Protein AF-A0A0A2F3G3-F1 (afdb_monomer)

Sequence (198 aa):
MHSKDIRINAWIKEQRDYTIIENELRNKLVSKTYQLDYNNHSHRKISPKRIGCGQIAGHVANIRKNIFPWDSTLKTDLKVYPVLVVADNRLLSLGLPRLLQSWYAECLQNEGLDKSLEYPLILMSPLTLIKYASLFHKYGFEKYFNEYYKSLESQPVDMISTLNNQISFDQYMSQYPFKLETFGEEIITELMADRDNQ

Structure (mmCIF, N/CA/C/O backbone):
data_AF-A0A0A2F3G3-F1
#
_entry.id   AF-A0A0A2F3G3-F1
#
loop_
_atom_site.group_PDB
_atom_site.id
_atom_site.type_symbol
_atom_site.label_atom_id
_atom_site.label_alt_id
_atom_site.label_comp_id
_atom_site.label_asym_id
_atom_site.label_entity_id
_atom_site.label_seq_id
_atom_site.pdbx_PDB_ins_code
_atom_site.Cartn_x
_atom_site.Cartn_y
_atom_site.Cartn_z
_atom_site.occupancy
_atom_site.B_iso_or_equiv
_atom_site.auth_seq_id
_atom_site.auth_comp_id
_atom_site.auth_asym_id
_atom_site.auth_atom_id
_atom_site.pdbx_PDB_model_num
ATOM 1 N N . MET A 1 1 ? -8.461 -8.033 -0.722 1.00 37.72 1 MET A N 1
ATOM 2 C CA . MET A 1 1 ? -7.143 -7.938 -0.056 1.00 37.72 1 MET A CA 1
ATOM 3 C C . MET A 1 1 ? -6.128 -8.723 -0.885 1.00 37.72 1 MET A C 1
ATOM 5 O O . MET A 1 1 ? -6.391 -9.886 -1.159 1.00 37.72 1 MET A O 1
ATOM 9 N N . HIS A 1 2 ? -5.044 -8.107 -1.374 1.00 38.75 2 HIS A N 1
ATOM 10 C CA . HIS A 1 2 ? -3.985 -8.798 -2.132 1.00 38.75 2 HIS A CA 1
ATOM 11 C C . HIS A 1 2 ? -2.773 -8.971 -1.208 1.00 38.75 2 HIS A C 1
ATOM 13 O O . HIS A 1 2 ? -2.182 -7.971 -0.819 1.00 38.75 2 HIS A O 1
ATOM 19 N N . SER A 1 3 ? -2.445 -10.209 -0.826 1.00 39.97 3 SER A N 1
ATOM 20 C CA . SER A 1 3 ? -1.264 -10.531 -0.010 1.00 39.97 3 SER A CA 1
ATOM 21 C C . SER A 1 3 ? -0.171 -11.098 -0.915 1.00 39.97 3 SER A C 1
ATOM 23 O O . SER A 1 3 ? -0.441 -12.002 -1.710 1.00 39.97 3 SER A O 1
ATOM 25 N N . LYS A 1 4 ? 1.044 -10.549 -0.839 1.00 52.59 4 LYS A N 1
ATOM 26 C CA . LYS A 1 4 ? 2.222 -11.061 -1.550 1.00 52.59 4 LYS A CA 1
ATOM 27 C C . LYS A 1 4 ? 3.424 -11.091 -0.624 1.00 52.59 4 LYS A C 1
ATOM 29 O O . LYS A 1 4 ? 3.787 -10.067 -0.048 1.00 52.59 4 LYS A O 1
ATOM 34 N N . ASP A 1 5 ? 4.090 -12.238 -0.589 1.00 54.38 5 ASP A N 1
ATOM 35 C CA . ASP A 1 5 ? 5.411 -12.361 0.012 1.00 54.38 5 ASP A CA 1
ATOM 36 C C . ASP A 1 5 ? 6.451 -11.671 -0.870 1.00 54.38 5 ASP A C 1
ATOM 38 O O . ASP A 1 5 ? 6.618 -11.986 -2.054 1.00 54.38 5 ASP A O 1
ATOM 42 N N . ILE A 1 6 ? 7.179 -10.724 -0.287 1.00 62.47 6 ILE A N 1
ATOM 43 C CA . ILE A 1 6 ? 8.241 -9.989 -0.968 1.00 62.47 6 ILE A CA 1
ATOM 44 C C . ILE A 1 6 ? 9.571 -10.519 -0.445 1.00 62.47 6 ILE A C 1
ATOM 46 O O . ILE A 1 6 ? 10.067 -10.098 0.591 1.00 62.47 6 ILE A O 1
ATOM 50 N N . ARG A 1 7 ? 10.169 -11.461 -1.175 1.00 65.88 7 ARG A N 1
ATOM 51 C CA . ARG A 1 7 ? 11.525 -11.955 -0.890 1.00 65.88 7 ARG A CA 1
ATOM 52 C C . ARG A 1 7 ? 12.497 -11.440 -1.943 1.00 65.88 7 ARG A C 1
ATOM 54 O O . ARG A 1 7 ? 12.285 -11.696 -3.126 1.00 65.88 7 ARG A O 1
ATOM 61 N N . ILE A 1 8 ? 13.550 -10.733 -1.538 1.00 68.50 8 ILE A N 1
ATOM 62 C CA . ILE A 1 8 ? 14.665 -10.350 -2.424 1.00 68.50 8 ILE A CA 1
ATOM 63 C C . ILE A 1 8 ? 15.685 -11.496 -2.444 1.00 68.50 8 ILE A C 1
ATOM 65 O O . ILE A 1 8 ? 16.032 -12.018 -1.382 1.00 68.50 8 ILE A O 1
ATOM 69 N N . ASN A 1 9 ? 16.157 -11.889 -3.629 1.00 71.50 9 ASN A N 1
ATOM 70 C CA . ASN A 1 9 ? 17.114 -12.992 -3.775 1.00 71.50 9 ASN A CA 1
ATOM 71 C C . ASN A 1 9 ? 18.502 -12.642 -3.233 1.00 71.50 9 ASN A C 1
ATOM 73 O O . ASN A 1 9 ? 18.921 -11.489 -3.303 1.00 71.50 9 ASN A O 1
ATOM 77 N N . ALA A 1 10 ? 19.215 -13.653 -2.726 1.00 69.69 10 ALA A N 1
ATOM 78 C CA . ALA A 1 10 ? 20.529 -13.492 -2.100 1.00 69.69 10 ALA A CA 1
ATOM 79 C C . ALA A 1 10 ? 21.548 -12.828 -3.039 1.00 69.69 10 ALA A C 1
ATOM 81 O O . ALA A 1 10 ? 22.114 -11.803 -2.678 1.00 69.69 10 ALA A O 1
ATOM 82 N N . TRP A 1 11 ? 21.660 -13.307 -4.281 1.00 72.69 11 TRP A N 1
ATOM 83 C CA . TRP A 1 11 ? 22.593 -12.755 -5.270 1.00 72.69 11 TRP A CA 1
ATOM 84 C C . TRP A 1 11 ? 22.328 -11.276 -5.611 1.00 72.69 11 TRP A C 1
ATOM 86 O O . TRP A 1 11 ? 23.257 -10.543 -5.927 1.00 72.69 11 TRP A O 1
ATOM 96 N N . ILE A 1 12 ? 21.076 -10.807 -5.504 1.00 71.19 12 ILE A N 1
ATOM 97 C CA . ILE A 1 12 ? 20.727 -9.385 -5.681 1.00 71.19 12 ILE A CA 1
ATOM 98 C C . ILE A 1 12 ? 21.173 -8.571 -4.460 1.00 71.19 12 ILE A C 1
ATOM 100 O O . ILE A 1 12 ? 21.696 -7.470 -4.602 1.00 71.19 12 ILE A O 1
ATOM 104 N N . LYS A 1 13 ? 21.001 -9.115 -3.248 1.00 70.62 13 LYS A N 1
ATOM 105 C CA . LYS A 1 13 ? 21.463 -8.468 -2.007 1.00 70.62 13 LYS A CA 1
ATOM 106 C C . LYS A 1 13 ? 22.988 -8.358 -1.957 1.00 70.62 13 LYS A C 1
ATOM 108 O O . LYS A 1 13 ? 23.513 -7.358 -1.476 1.00 70.62 13 LYS A O 1
ATOM 113 N N . GLU A 1 14 ? 23.688 -9.373 -2.456 1.00 73.94 14 GLU A N 1
ATOM 114 C CA . GLU A 1 14 ? 25.154 -9.452 -2.470 1.00 73.94 14 GLU A CA 1
ATOM 115 C C . GLU A 1 14 ? 25.806 -8.394 -3.362 1.00 73.94 14 GLU A C 1
ATOM 117 O O . GLU A 1 14 ? 26.916 -7.957 -3.066 1.00 73.94 14 GLU A O 1
ATOM 122 N N . GLN A 1 15 ? 25.101 -7.914 -4.391 1.00 73.31 15 GLN A N 1
ATOM 123 C CA . GLN A 1 15 ? 25.588 -6.834 -5.254 1.00 73.31 15 GLN A CA 1
ATOM 124 C C . GLN A 1 15 ? 25.673 -5.486 -4.531 1.00 73.31 15 GLN A C 1
ATOM 126 O O . GLN A 1 15 ? 26.412 -4.613 -4.976 1.00 73.31 15 GLN A O 1
ATOM 131 N N . ARG A 1 16 ? 24.943 -5.315 -3.414 1.00 69.94 16 ARG A N 1
ATOM 132 C CA . ARG A 1 16 ? 24.903 -4.086 -2.596 1.00 69.94 16 ARG A CA 1
ATOM 133 C C . ARG A 1 16 ? 24.627 -2.801 -3.395 1.00 69.94 16 ARG A C 1
ATOM 135 O O . ARG A 1 16 ? 24.944 -1.708 -2.934 1.00 69.94 16 ARG A O 1
ATOM 142 N N . ASP A 1 17 ? 24.005 -2.927 -4.564 1.00 78.88 17 ASP A N 1
ATOM 143 C CA . ASP A 1 17 ? 23.595 -1.808 -5.405 1.00 78.88 17 ASP A CA 1
ATOM 144 C C . ASP A 1 17 ? 22.140 -1.444 -5.094 1.00 78.88 17 ASP A C 1
ATOM 146 O O . ASP A 1 17 ? 21.204 -2.206 -5.371 1.00 78.88 17 ASP A O 1
ATOM 150 N N . TYR A 1 18 ? 21.952 -0.258 -4.516 1.00 77.94 18 TYR A N 1
ATOM 151 C CA . TYR A 1 18 ? 20.636 0.272 -4.169 1.00 77.94 18 TYR A CA 1
ATOM 152 C C . TYR A 1 18 ? 19.694 0.357 -5.369 1.00 77.94 18 TYR A C 1
ATOM 154 O O . TYR A 1 18 ? 18.509 0.076 -5.221 1.00 77.94 18 TYR A O 1
ATOM 162 N N . THR A 1 19 ? 20.206 0.673 -6.557 1.00 82.75 19 THR A N 1
ATOM 163 C CA . THR A 1 19 ? 19.409 0.787 -7.784 1.00 82.75 19 THR A CA 1
ATOM 164 C C . THR A 1 19 ? 18.828 -0.567 -8.174 1.00 82.75 19 THR A C 1
ATOM 166 O O . THR A 1 19 ? 17.667 -0.674 -8.568 1.00 82.75 19 THR A O 1
ATOM 169 N N . ILE A 1 20 ? 19.621 -1.631 -8.044 1.00 82.94 20 ILE A N 1
ATOM 170 C CA . ILE A 1 20 ? 19.199 -2.995 -8.381 1.00 82.94 20 ILE A CA 1
ATOM 171 C C . ILE A 1 20 ? 18.178 -3.497 -7.355 1.00 82.94 20 ILE A C 1
ATOM 173 O O . ILE A 1 20 ? 17.164 -4.090 -7.729 1.00 82.94 20 ILE A O 1
ATOM 177 N N . ILE A 1 21 ? 18.396 -3.200 -6.072 1.00 82.44 21 ILE A N 1
ATOM 178 C CA . ILE A 1 21 ? 17.457 -3.520 -4.991 1.00 82.44 21 ILE A CA 1
ATOM 179 C C . ILE A 1 21 ? 16.130 -2.769 -5.177 1.00 82.44 21 ILE A C 1
ATOM 181 O O . ILE A 1 21 ? 15.065 -3.382 -5.074 1.00 82.44 21 ILE A O 1
ATOM 185 N N . GLU A 1 22 ? 16.172 -1.470 -5.486 1.00 84.88 22 GLU A N 1
ATOM 186 C CA . GLU A 1 22 ? 14.976 -0.665 -5.746 1.00 84.88 22 GLU A CA 1
ATOM 187 C C . GLU A 1 22 ? 14.208 -1.201 -6.957 1.00 84.88 22 GLU A C 1
ATOM 189 O O . GLU A 1 22 ? 12.992 -1.378 -6.884 1.00 84.88 22 GLU A O 1
ATOM 194 N N . ASN A 1 23 ? 14.902 -1.533 -8.048 1.00 87.12 23 ASN A N 1
ATOM 195 C CA . ASN A 1 23 ? 14.282 -2.119 -9.235 1.00 87.12 23 ASN A CA 1
ATOM 196 C C . ASN A 1 23 ? 13.605 -3.461 -8.928 1.00 87.12 23 ASN A C 1
ATOM 198 O O . ASN A 1 23 ? 12.483 -3.697 -9.382 1.00 87.12 23 ASN A O 1
ATOM 202 N N . GLU A 1 24 ? 14.228 -4.309 -8.106 1.00 87.31 24 GLU A N 1
ATOM 203 C CA . GLU A 1 24 ? 13.632 -5.573 -7.664 1.00 87.31 24 GLU A CA 1
ATOM 204 C C . GLU A 1 24 ? 12.393 -5.359 -6.791 1.00 87.31 24 GLU A C 1
ATOM 206 O O . GLU A 1 24 ? 11.387 -6.060 -6.953 1.00 87.31 24 GLU A O 1
ATOM 211 N N . LEU A 1 25 ? 12.417 -4.356 -5.911 1.00 87.19 25 LEU A N 1
ATOM 212 C CA . LEU A 1 25 ? 11.250 -3.953 -5.133 1.00 87.19 25 LEU A CA 1
ATOM 213 C C . LEU A 1 25 ? 10.138 -3.415 -6.041 1.00 87.19 25 LEU A C 1
ATOM 215 O O . LEU A 1 25 ? 9.013 -3.909 -5.962 1.00 87.19 25 LEU A O 1
ATOM 219 N N . ARG A 1 26 ? 10.436 -2.491 -6.964 1.00 90.12 26 ARG A N 1
ATOM 220 C CA . ARG A 1 26 ? 9.469 -1.962 -7.943 1.00 90.12 26 ARG A CA 1
ATOM 221 C C . ARG A 1 26 ? 8.866 -3.080 -8.801 1.00 90.12 26 ARG A C 1
ATOM 223 O O . ARG A 1 26 ? 7.650 -3.107 -9.000 1.00 90.12 26 ARG A O 1
ATOM 230 N N . ASN A 1 27 ? 9.664 -4.063 -9.222 1.00 90.44 27 ASN A N 1
ATOM 231 C CA . ASN A 1 27 ? 9.191 -5.222 -9.986 1.00 90.44 27 ASN A CA 1
ATOM 232 C C . ASN A 1 27 ? 8.246 -6.145 -9.191 1.00 90.44 27 ASN A C 1
ATOM 234 O O . ASN A 1 27 ? 7.464 -6.884 -9.792 1.00 90.44 27 ASN A O 1
ATOM 238 N N . LYS A 1 28 ? 8.293 -6.114 -7.850 1.00 88.25 28 LYS A N 1
ATOM 239 C CA . LYS A 1 28 ? 7.417 -6.895 -6.950 1.00 88.25 28 LYS A CA 1
ATOM 240 C C . LYS A 1 28 ? 6.240 -6.103 -6.379 1.00 88.25 28 LYS A C 1
ATOM 242 O O . LYS A 1 28 ? 5.237 -6.714 -6.008 1.00 88.25 28 LYS A O 1
ATOM 247 N N . LEU A 1 29 ? 6.349 -4.778 -6.320 1.00 89.75 29 LEU A N 1
ATOM 248 C CA . LEU A 1 29 ? 5.403 -3.902 -5.627 1.00 89.75 29 LEU A CA 1
ATOM 249 C C . LEU A 1 29 ? 4.625 -2.957 -6.541 1.00 89.75 29 LEU A C 1
ATOM 251 O O . LEU A 1 29 ? 3.591 -2.457 -6.112 1.00 89.75 29 LEU A O 1
ATOM 255 N N . VAL A 1 30 ? 5.083 -2.728 -7.772 1.00 92.25 30 VAL A N 1
ATOM 256 C CA . VAL A 1 30 ? 4.512 -1.722 -8.682 1.00 92.25 30 VAL A CA 1
ATOM 257 C C . VAL A 1 30 ? 4.075 -2.362 -9.999 1.00 92.25 30 VAL A C 1
ATOM 259 O O . VAL A 1 30 ? 2.895 -2.383 -10.353 1.00 92.25 30 VAL A O 1
ATOM 262 N N . SER A 1 31 ? 5.025 -2.926 -10.743 1.00 92.75 31 SER A N 1
ATOM 263 C CA . SER A 1 31 ? 4.761 -3.514 -12.055 1.00 92.75 31 SER A CA 1
ATOM 264 C C . SER A 1 31 ? 5.761 -4.615 -12.347 1.00 92.75 31 SER A C 1
ATOM 266 O O . SER A 1 31 ? 6.964 -4.373 -12.367 1.00 92.75 31 SER A O 1
ATOM 268 N N . LYS A 1 32 ? 5.261 -5.825 -12.600 1.00 92.69 32 LYS A N 1
ATOM 269 C CA . LYS A 1 32 ? 6.100 -6.959 -12.968 1.00 92.69 32 LYS A CA 1
ATOM 270 C C . LYS A 1 32 ? 6.488 -6.833 -14.433 1.00 92.69 32 LYS A C 1
ATOM 272 O O . LYS A 1 32 ? 5.653 -7.071 -15.301 1.00 92.69 32 LYS A O 1
ATOM 277 N N . THR A 1 33 ? 7.734 -6.476 -14.700 1.00 92.06 33 THR A N 1
ATOM 278 C CA . THR A 1 33 ? 8.305 -6.328 -16.048 1.00 92.06 33 THR A CA 1
ATOM 279 C C . THR A 1 33 ? 9.322 -7.419 -16.363 1.00 92.06 33 THR A C 1
ATOM 281 O O . THR A 1 33 ? 9.673 -7.625 -17.525 1.00 92.06 33 THR A O 1
ATOM 284 N N . TYR A 1 34 ? 9.757 -8.178 -15.354 1.00 91.19 34 TYR A N 1
ATOM 285 C CA . TYR A 1 34 ? 10.612 -9.342 -15.542 1.00 91.19 34 TYR A CA 1
ATOM 286 C C . TYR A 1 34 ? 10.347 -10.454 -14.518 1.00 91.19 34 TYR A C 1
ATOM 288 O O . TYR A 1 34 ? 9.697 -10.284 -13.479 1.00 91.19 34 TYR A O 1
ATOM 296 N N . GLN A 1 35 ? 10.851 -11.639 -14.846 1.00 89.44 35 GLN A N 1
ATOM 297 C CA . GLN A 1 35 ? 10.934 -12.806 -13.976 1.00 89.44 35 GLN A CA 1
ATOM 298 C C . GLN A 1 35 ? 12.399 -13.186 -13.797 1.00 89.44 35 GLN A C 1
ATOM 300 O O . GLN A 1 35 ? 13.218 -12.946 -14.680 1.00 89.44 35 GLN A O 1
ATOM 305 N N . LEU A 1 36 ? 12.718 -13.778 -12.655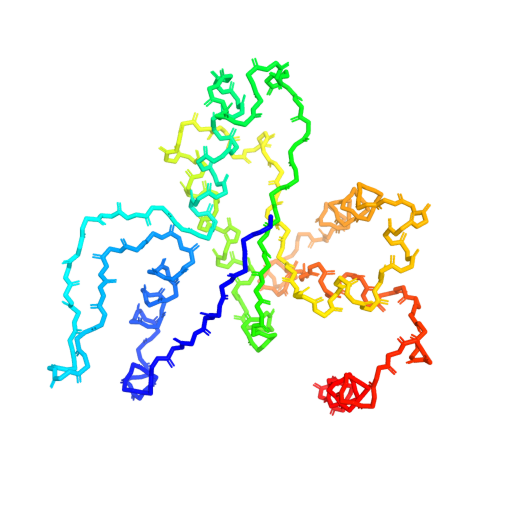 1.00 84.06 36 LEU A N 1
ATOM 306 C CA . LEU A 1 36 ? 14.060 -14.270 -12.387 1.00 84.06 36 LEU A CA 1
ATOM 307 C C . LEU A 1 36 ? 14.268 -15.597 -13.104 1.00 84.06 36 LEU A C 1
ATOM 309 O O . LEU A 1 36 ? 13.449 -16.509 -12.978 1.00 84.06 36 LEU A O 1
ATOM 313 N N . ASP A 1 37 ? 15.367 -15.683 -13.834 1.00 84.06 37 ASP A N 1
ATOM 314 C CA . ASP A 1 37 ? 15.918 -16.924 -14.342 1.00 84.06 37 ASP A CA 1
ATOM 315 C C . ASP A 1 37 ? 16.992 -17.392 -13.359 1.00 84.06 37 ASP A C 1
ATOM 317 O O . ASP A 1 37 ? 18.118 -16.890 -13.348 1.00 84.06 37 ASP A O 1
ATOM 321 N N . TYR A 1 38 ? 16.605 -18.327 -12.492 1.00 78.50 38 TYR A N 1
ATOM 322 C CA . TYR A 1 38 ? 17.473 -18.876 -11.453 1.00 78.50 38 TYR A CA 1
ATOM 323 C C . TYR A 1 38 ? 18.656 -19.657 -12.025 1.00 78.50 38 TYR A C 1
ATOM 325 O O . TYR A 1 38 ? 19.723 -19.654 -11.422 1.00 78.50 38 TYR A O 1
ATOM 333 N N . ASN A 1 39 ? 18.490 -20.286 -13.190 1.00 82.12 39 ASN A N 1
ATOM 334 C CA . ASN A 1 39 ? 19.547 -21.090 -13.799 1.00 82.12 39 ASN A CA 1
ATOM 335 C C . ASN A 1 39 ? 20.667 -20.192 -14.333 1.00 82.12 39 ASN A C 1
ATOM 337 O O . ASN A 1 39 ? 21.843 -20.523 -14.222 1.00 82.12 39 ASN A O 1
ATOM 341 N N . ASN A 1 40 ? 20.288 -19.030 -14.867 1.00 82.31 40 ASN A N 1
ATOM 342 C CA . ASN A 1 40 ? 21.208 -18.098 -15.511 1.00 82.31 40 ASN A CA 1
ATOM 343 C C . ASN A 1 40 ? 21.529 -16.859 -14.662 1.00 82.31 40 ASN A C 1
ATOM 345 O O . ASN A 1 40 ? 22.143 -15.931 -15.179 1.00 82.31 40 ASN A O 1
ATOM 349 N N . HIS A 1 41 ? 21.082 -16.807 -13.400 1.00 78.75 41 HIS A N 1
ATOM 350 C CA . HIS A 1 41 ? 21.226 -15.645 -12.508 1.00 78.75 41 HIS A CA 1
ATOM 351 C C . HIS A 1 41 ? 20.867 -14.315 -13.195 1.00 78.75 41 HIS A C 1
ATOM 353 O O . HIS A 1 41 ? 21.589 -13.324 -13.099 1.00 78.75 41 HIS A O 1
ATOM 359 N N . SER A 1 42 ? 19.764 -14.304 -13.950 1.00 82.81 42 SER A N 1
ATOM 360 C CA . SER A 1 42 ? 19.421 -13.181 -14.826 1.00 82.81 42 SER A CA 1
ATOM 361 C C . SER A 1 42 ? 17.936 -12.820 -14.791 1.00 82.81 42 SER A C 1
ATOM 363 O O . SER A 1 42 ? 17.111 -13.488 -14.164 1.00 82.81 42 SER A O 1
ATOM 365 N N . HIS A 1 43 ? 17.588 -11.717 -15.457 1.00 87.38 43 HIS A N 1
ATOM 366 C CA . HIS A 1 43 ? 16.216 -11.238 -15.588 1.00 87.38 43 HIS A CA 1
ATOM 367 C C . HIS A 1 43 ? 15.663 -11.549 -16.979 1.00 87.38 43 HIS A C 1
ATOM 369 O O . HIS A 1 43 ? 16.111 -10.995 -17.984 1.00 87.38 43 HIS A O 1
ATOM 375 N N . ARG A 1 44 ? 14.614 -12.371 -17.040 1.00 88.88 44 ARG A N 1
ATOM 376 C CA . ARG A 1 44 ? 13.828 -12.586 -18.255 1.00 88.88 44 ARG A CA 1
ATOM 377 C C . ARG A 1 44 ? 12.713 -11.549 -18.334 1.00 88.88 44 ARG A C 1
ATOM 379 O O . ARG A 1 44 ? 11.781 -11.585 -17.528 1.00 88.88 44 ARG A O 1
ATOM 386 N N . LYS A 1 45 ? 12.778 -10.650 -19.318 1.00 91.81 45 LYS A N 1
ATOM 387 C CA . LYS A 1 45 ? 11.718 -9.660 -19.572 1.00 91.81 45 LYS A CA 1
ATOM 388 C C . LYS A 1 45 ? 10.381 -10.345 -19.868 1.00 91.81 45 LYS A C 1
ATOM 390 O O . LYS A 1 45 ? 10.333 -11.377 -20.535 1.00 91.81 45 LYS A O 1
ATOM 395 N N . ILE A 1 46 ? 9.299 -9.753 -19.377 1.00 92.56 46 ILE A N 1
ATOM 396 C CA . ILE A 1 46 ? 7.920 -10.177 -19.627 1.00 92.56 46 ILE A CA 1
ATOM 397 C C . ILE A 1 46 ? 7.058 -8.970 -20.002 1.00 92.56 46 ILE A C 1
ATOM 399 O O . ILE A 1 46 ? 7.463 -7.824 -19.809 1.00 92.56 46 ILE A O 1
ATOM 403 N N . SER A 1 47 ? 5.847 -9.227 -20.503 1.00 91.25 47 SER A N 1
ATOM 404 C CA . SER A 1 47 ? 4.856 -8.163 -20.670 1.00 91.25 47 SER A CA 1
ATOM 405 C C . SER A 1 47 ? 4.538 -7.521 -19.307 1.00 91.25 47 SER A C 1
ATOM 407 O O . SER A 1 47 ? 4.262 -8.266 -18.355 1.00 91.25 47 SER A O 1
ATOM 409 N N . PRO A 1 48 ? 4.595 -6.179 -19.189 1.00 91.56 48 PRO A N 1
ATOM 410 C CA . PRO A 1 48 ? 4.334 -5.484 -17.938 1.00 91.56 48 PRO A CA 1
ATOM 411 C C . PRO A 1 48 ? 2.968 -5.835 -17.351 1.00 91.56 48 PRO A C 1
ATOM 413 O O . PRO A 1 48 ? 1.935 -5.700 -18.005 1.00 91.56 48 PRO A O 1
ATOM 416 N N . LYS A 1 49 ? 2.953 -6.244 -16.082 1.00 92.94 49 LYS A N 1
ATOM 417 C CA . LYS A 1 49 ? 1.723 -6.514 -15.336 1.00 92.94 49 LYS A CA 1
ATOM 418 C C . LYS A 1 49 ? 1.670 -5.667 -14.075 1.00 92.94 49 LYS A C 1
ATOM 420 O O . LYS A 1 49 ? 2.521 -5.814 -13.200 1.00 92.94 49 LYS A O 1
ATOM 425 N N . ARG A 1 50 ? 0.616 -4.859 -13.940 1.00 91.75 50 ARG A N 1
ATOM 426 C CA . ARG A 1 50 ? 0.322 -4.099 -12.715 1.00 91.75 50 ARG A CA 1
ATOM 427 C C . ARG A 1 50 ? 0.189 -5.053 -11.529 1.00 91.75 50 ARG A C 1
ATOM 429 O O . ARG A 1 50 ? -0.552 -6.035 -11.600 1.00 91.75 50 ARG A O 1
ATOM 436 N N . ILE A 1 51 ? 0.908 -4.774 -10.449 1.00 92.31 51 ILE A N 1
ATOM 437 C CA . ILE A 1 51 ? 0.861 -5.541 -9.201 1.00 92.31 51 ILE A CA 1
ATOM 438 C C . ILE A 1 51 ? 1.023 -4.598 -8.005 1.00 92.31 51 ILE A C 1
ATOM 440 O O . ILE A 1 51 ? 1.426 -3.457 -8.186 1.00 92.31 51 ILE A O 1
ATOM 444 N N . GLY A 1 52 ? 0.710 -5.056 -6.789 1.00 90.75 52 GLY A N 1
ATOM 445 C CA . GLY A 1 52 ? 0.901 -4.246 -5.578 1.00 90.75 52 GLY A CA 1
ATOM 446 C C . GLY A 1 52 ? 0.214 -2.880 -5.690 1.00 90.75 52 GLY A C 1
ATOM 447 O O . GLY A 1 52 ? -0.969 -2.827 -6.033 1.00 90.75 52 GLY A O 1
ATOM 448 N N . CYS A 1 53 ? 0.940 -1.782 -5.463 1.00 92.38 53 CYS A N 1
ATOM 449 C CA . CYS A 1 53 ? 0.379 -0.433 -5.554 1.00 92.38 53 CYS A CA 1
ATOM 450 C C . CYS A 1 53 ? -0.025 -0.030 -6.984 1.00 92.38 53 CYS A C 1
ATOM 452 O O . CYS A 1 53 ? -0.994 0.709 -7.140 1.00 92.38 53 CYS A O 1
ATOM 454 N N . GLY A 1 54 ? 0.606 -0.581 -8.029 1.00 95.25 54 GLY A N 1
ATOM 455 C CA . GLY A 1 54 ? 0.187 -0.344 -9.417 1.00 95.25 54 GLY A CA 1
ATOM 456 C C . GLY A 1 54 ? -1.159 -0.995 -9.745 1.00 95.25 54 GLY A C 1
ATOM 457 O O . GLY A 1 54 ? -1.976 -0.436 -10.474 1.00 95.25 54 GLY A O 1
ATOM 458 N N . GLN A 1 55 ? -1.439 -2.164 -9.161 1.00 95.25 55 GLN A N 1
ATOM 459 C CA . GLN A 1 55 ? -2.769 -2.773 -9.258 1.00 95.25 55 GLN A CA 1
ATOM 460 C C . GLN A 1 55 ? -3.813 -1.956 -8.484 1.00 95.25 55 GLN A C 1
ATOM 462 O O . GLN A 1 55 ? -4.919 -1.762 -8.985 1.00 95.25 55 GLN A O 1
ATOM 467 N N . ILE A 1 56 ? -3.461 -1.466 -7.290 1.00 96.19 56 ILE A N 1
ATOM 468 C CA . ILE A 1 56 ? -4.345 -0.631 -6.465 1.00 96.19 56 ILE A CA 1
ATOM 469 C C . ILE A 1 56 ? -4.711 0.661 -7.204 1.00 96.19 56 ILE A C 1
ATOM 471 O O . ILE A 1 56 ? -5.896 0.951 -7.334 1.00 96.19 56 ILE A O 1
ATOM 475 N N . ALA A 1 57 ? -3.736 1.381 -7.766 1.00 96.50 57 ALA A N 1
ATOM 476 C CA . ALA A 1 57 ? -3.988 2.586 -8.558 1.00 96.50 57 ALA A CA 1
ATOM 477 C C . ALA A 1 57 ? -4.913 2.308 -9.754 1.00 96.50 57 ALA A C 1
ATOM 479 O O . ALA A 1 57 ? -5.867 3.047 -9.984 1.00 96.50 57 ALA A O 1
ATOM 480 N N . GLY A 1 58 ? -4.703 1.192 -10.462 1.00 95.75 58 GLY A N 1
ATOM 481 C CA . GLY A 1 58 ? -5.600 0.764 -11.537 1.00 95.75 58 GLY A CA 1
ATOM 482 C C . GLY A 1 58 ? -7.034 0.499 -11.061 1.00 95.75 58 GLY A C 1
ATOM 483 O O . GLY A 1 58 ? -7.987 0.833 -11.758 1.00 95.75 58 GLY A O 1
ATOM 484 N N . HIS A 1 59 ? -7.218 -0.068 -9.866 1.00 95.00 59 HIS A N 1
ATOM 485 C CA . HIS A 1 59 ? -8.550 -0.245 -9.280 1.00 95.00 59 HIS A CA 1
ATOM 486 C C . HIS A 1 59 ? -9.203 1.086 -8.906 1.00 95.00 59 HIS A C 1
ATOM 488 O O . HIS A 1 59 ? -10.369 1.278 -9.242 1.00 95.00 59 HIS A O 1
ATOM 494 N N . VAL A 1 60 ? -8.460 2.016 -8.296 1.00 95.44 60 VAL A N 1
ATOM 495 C CA . VAL A 1 60 ? -8.950 3.377 -8.018 1.00 95.44 60 VAL A CA 1
ATOM 496 C C . VAL A 1 60 ? -9.392 4.046 -9.320 1.00 95.44 60 VAL A C 1
ATOM 498 O O . VAL A 1 60 ? -10.521 4.519 -9.415 1.00 95.44 60 VAL A O 1
ATOM 501 N N . ALA A 1 61 ? -8.570 3.988 -10.369 1.00 95.50 61 ALA A N 1
ATOM 502 C CA . ALA A 1 61 ? -8.904 4.558 -11.671 1.00 95.50 61 ALA A CA 1
ATOM 503 C C . ALA A 1 61 ? -10.153 3.935 -12.296 1.00 95.50 61 ALA A C 1
ATOM 505 O O . ALA A 1 61 ? -10.987 4.653 -12.844 1.00 95.50 61 ALA A O 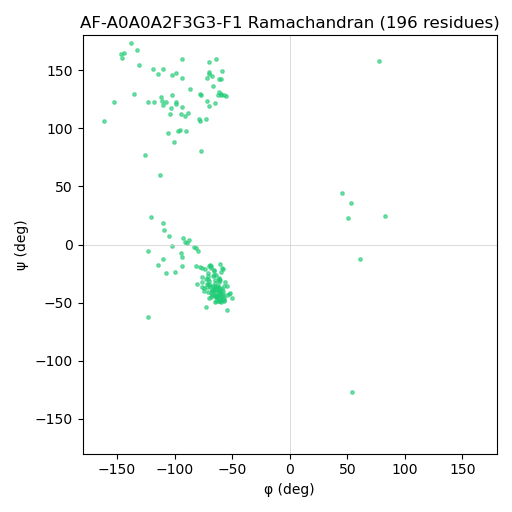1
ATOM 506 N N . ASN A 1 62 ? -10.320 2.618 -12.181 1.00 94.88 62 ASN A N 1
ATOM 507 C CA . ASN A 1 62 ? -11.522 1.947 -12.664 1.00 94.88 62 ASN A CA 1
ATOM 508 C C . ASN A 1 62 ? -12.778 2.385 -11.896 1.00 94.88 62 ASN A C 1
ATOM 510 O O . ASN A 1 62 ? -13.823 2.548 -12.520 1.00 94.88 62 ASN A O 1
ATOM 514 N N . ILE A 1 63 ? -12.679 2.617 -10.580 1.00 94.62 63 ILE A N 1
ATOM 515 C CA . ILE A 1 63 ? -13.778 3.166 -9.768 1.00 94.62 63 ILE A CA 1
ATOM 516 C C . ILE A 1 63 ? -14.120 4.587 -10.236 1.00 94.62 63 ILE A C 1
ATOM 518 O O . ILE A 1 63 ? -15.278 4.866 -10.533 1.00 94.62 63 ILE A O 1
ATOM 522 N N . ARG A 1 64 ? -13.124 5.471 -10.399 1.00 94.25 64 ARG A N 1
ATOM 523 C CA . ARG A 1 64 ? -13.344 6.851 -10.887 1.00 94.25 64 ARG A CA 1
ATOM 524 C C . ARG A 1 64 ? -13.952 6.909 -12.287 1.00 94.25 64 ARG A C 1
ATOM 526 O O . ARG A 1 64 ? -14.692 7.837 -12.589 1.00 94.25 64 ARG A O 1
ATOM 533 N N . LYS A 1 65 ? -13.659 5.917 -13.129 1.00 92.88 65 LYS A N 1
ATOM 534 C CA . LYS A 1 65 ? -14.165 5.800 -14.506 1.00 92.88 65 LYS A CA 1
ATOM 535 C C . LYS A 1 65 ? -15.473 5.005 -14.611 1.00 92.88 65 LYS A C 1
ATOM 537 O O . LYS A 1 65 ? -15.952 4.804 -15.720 1.00 92.88 65 LYS A O 1
ATOM 542 N N . ASN A 1 66 ? -16.035 4.544 -13.490 1.00 92.19 66 ASN A N 1
ATOM 543 C CA . ASN A 1 66 ? -17.222 3.687 -13.436 1.00 92.19 66 ASN A CA 1
ATOM 544 C C . ASN A 1 66 ? -17.125 2.411 -14.307 1.00 92.19 66 ASN A C 1
ATOM 546 O O . ASN A 1 66 ? -18.093 1.962 -14.915 1.00 92.19 66 ASN A O 1
ATOM 550 N N . ILE A 1 67 ? -15.926 1.829 -14.383 1.00 93.44 67 ILE A N 1
ATOM 551 C CA . ILE A 1 67 ? -15.635 0.572 -15.098 1.00 93.44 67 ILE A CA 1
ATOM 552 C C . ILE A 1 67 ? -15.078 -0.489 -14.142 1.00 93.44 67 ILE A C 1
ATOM 554 O O . ILE A 1 67 ? -14.324 -1.381 -14.540 1.00 93.44 67 ILE A O 1
ATOM 558 N N . PHE A 1 68 ? -15.376 -0.363 -12.848 1.00 92.44 68 PHE A N 1
ATOM 559 C CA . PHE A 1 68 ? -14.898 -1.312 -11.857 1.00 92.44 68 PHE A CA 1
ATOM 560 C C . PHE A 1 68 ? -15.619 -2.658 -12.037 1.00 92.44 68 PHE A C 1
ATOM 562 O O . PHE A 1 68 ? -16.840 -2.721 -11.921 1.00 92.44 68 PHE A O 1
ATOM 569 N N . PRO A 1 69 ? -14.892 -3.754 -12.322 1.00 88.44 69 PRO A N 1
ATOM 570 C CA . PRO A 1 69 ? -15.507 -4.989 -12.815 1.00 88.44 69 PRO A CA 1
ATOM 571 C C . PRO A 1 69 ? -16.359 -5.721 -11.773 1.00 88.44 69 PRO A C 1
ATOM 573 O O . PRO A 1 69 ? -17.147 -6.587 -12.135 1.00 88.44 69 PRO A O 1
ATOM 576 N N . TRP A 1 70 ? -16.182 -5.406 -10.489 1.00 86.81 70 TRP A N 1
ATOM 577 C CA . TRP A 1 70 ? -16.889 -6.068 -9.392 1.00 86.81 70 TRP A CA 1
ATOM 578 C C . TRP A 1 70 ? -18.161 -5.338 -8.967 1.00 86.81 70 TRP A C 1
ATOM 580 O O . TRP A 1 70 ? -18.999 -5.941 -8.307 1.00 86.81 70 TRP A O 1
ATOM 590 N N . ASP A 1 71 ? -18.288 -4.059 -9.323 1.00 86.19 71 ASP A N 1
ATOM 591 C CA . ASP A 1 71 ? -19.453 -3.242 -9.005 1.00 86.19 71 ASP A CA 1
ATOM 592 C C . ASP A 1 71 ? -19.497 -2.021 -9.935 1.00 86.19 71 ASP A C 1
ATOM 594 O O . ASP A 1 71 ? -18.713 -1.080 -9.800 1.00 86.19 71 ASP A O 1
ATOM 598 N N . SER A 1 72 ? -20.421 -2.057 -10.896 1.00 83.00 72 SER A N 1
ATOM 599 C CA . SER A 1 72 ? -20.654 -0.986 -11.871 1.00 83.00 72 SER A CA 1
ATOM 600 C C . SER A 1 72 ? -21.640 0.081 -11.382 1.00 83.00 72 SER A C 1
ATOM 602 O O . SER A 1 72 ? -22.042 0.947 -12.157 1.00 83.00 72 SER A O 1
ATOM 604 N N . THR A 1 73 ? -22.107 -0.019 -10.134 1.00 87.12 73 THR A N 1
ATOM 605 C CA . THR A 1 73 ? -23.055 0.926 -9.521 1.00 87.12 73 THR A CA 1
ATOM 606 C C . THR A 1 73 ? -22.376 1.907 -8.566 1.00 87.12 73 THR A C 1
ATOM 608 O O . THR A 1 73 ? -23.027 2.796 -8.013 1.00 87.12 73 THR A O 1
ATOM 611 N N . LEU A 1 74 ? -21.058 1.772 -8.388 1.00 87.44 74 LEU A N 1
ATOM 612 C CA . LEU A 1 74 ? -20.260 2.644 -7.539 1.00 87.44 74 LEU A CA 1
ATOM 613 C C . LEU A 1 74 ? -20.306 4.089 -8.039 1.00 87.44 74 LEU A C 1
ATOM 615 O O . LEU A 1 74 ? -20.042 4.383 -9.204 1.00 87.44 74 LEU A O 1
ATOM 619 N N . LYS A 1 75 ? -20.577 5.019 -7.121 1.00 89.12 75 LYS A N 1
ATOM 620 C CA . LYS A 1 75 ? -20.408 6.442 -7.409 1.00 89.12 75 LYS A CA 1
ATOM 621 C C . LYS A 1 75 ? -18.923 6.759 -7.596 1.00 89.12 75 LYS A C 1
ATOM 623 O O . LYS A 1 75 ? -18.054 6.207 -6.924 1.00 89.12 75 LYS A O 1
ATOM 628 N N . THR A 1 76 ? -18.615 7.684 -8.492 1.00 87.25 76 THR A N 1
ATOM 629 C CA . THR A 1 76 ? -17.224 8.029 -8.813 1.00 87.25 76 THR A CA 1
ATOM 630 C C . THR A 1 76 ? -16.543 8.845 -7.710 1.00 87.25 76 THR A C 1
ATOM 632 O O . THR A 1 76 ? -15.318 8.840 -7.624 1.00 87.25 76 THR A O 1
ATOM 635 N N . ASP A 1 77 ? -17.314 9.506 -6.843 1.00 87.19 77 ASP A N 1
ATOM 636 C CA . ASP A 1 77 ? -16.871 10.397 -5.759 1.00 87.19 77 ASP A CA 1
ATOM 637 C C . ASP A 1 77 ? -16.696 9.697 -4.398 1.00 87.19 77 ASP A C 1
ATOM 639 O O . ASP A 1 77 ? -16.408 10.340 -3.390 1.00 87.19 77 ASP A O 1
ATOM 643 N N . LEU A 1 78 ? -16.842 8.369 -4.350 1.00 90.56 78 LEU A N 1
ATOM 644 C CA . LEU A 1 78 ? -16.681 7.603 -3.116 1.00 90.56 78 LEU A CA 1
ATOM 645 C C . LEU A 1 78 ? -15.266 7.744 -2.551 1.00 90.56 78 LEU A C 1
ATOM 647 O O . LEU A 1 78 ? -14.263 7.680 -3.273 1.00 90.56 78 LEU A O 1
ATOM 651 N N . LYS A 1 79 ? -15.177 7.806 -1.226 1.00 93.25 79 LYS A N 1
ATOM 652 C CA . LYS A 1 79 ? -13.911 7.640 -0.522 1.00 93.25 79 LYS A CA 1
ATOM 653 C C . LYS A 1 79 ? -13.386 6.218 -0.729 1.00 93.25 79 LYS A C 1
ATOM 655 O O . LYS A 1 79 ? -14.053 5.248 -0.379 1.00 93.25 79 LYS A O 1
ATOM 660 N N . VAL A 1 80 ? -12.182 6.099 -1.286 1.00 94.25 80 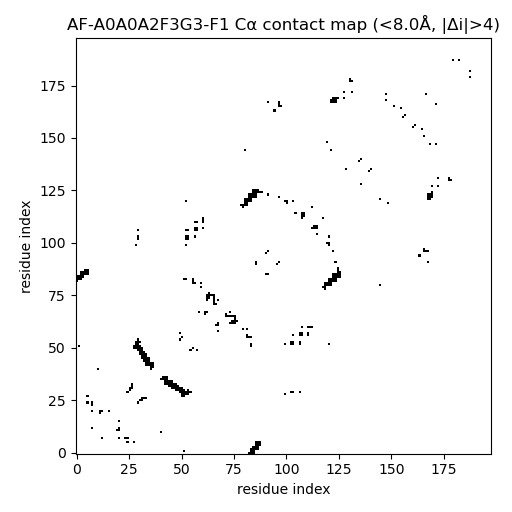VAL A N 1
ATOM 661 C CA . VAL A 1 80 ? -11.503 4.816 -1.504 1.00 94.25 80 VAL A CA 1
ATOM 662 C C . VAL A 1 80 ? -10.292 4.754 -0.585 1.00 94.25 80 VAL A C 1
ATOM 664 O O . VAL A 1 80 ? -9.469 5.662 -0.603 1.00 94.25 80 VAL A O 1
ATOM 667 N N . TYR A 1 81 ? -10.185 3.684 0.202 1.00 95.56 81 TYR A N 1
ATOM 668 C CA . TYR A 1 81 ? -9.037 3.412 1.068 1.00 95.56 81 TYR A CA 1
ATOM 669 C C . TYR A 1 81 ? -8.086 2.437 0.360 1.00 95.56 81 TYR A C 1
ATOM 671 O O . TYR A 1 81 ? -8.345 1.229 0.356 1.00 95.56 81 TYR A O 1
ATOM 679 N N . PRO A 1 82 ? -7.009 2.914 -0.286 1.00 94.69 82 PRO A N 1
ATOM 680 C CA . PRO A 1 82 ? -6.040 2.037 -0.931 1.00 94.69 82 PRO A CA 1
ATOM 681 C C . PRO A 1 82 ? -5.197 1.318 0.128 1.00 94.69 82 PRO A C 1
ATOM 683 O O . PRO A 1 82 ? -4.340 1.926 0.760 1.00 94.69 82 PRO A O 1
ATOM 686 N N . VAL A 1 83 ? -5.421 0.016 0.318 1.00 93.69 83 VAL A N 1
ATOM 687 C CA . VAL A 1 83 ? -4.700 -0.794 1.315 1.00 93.69 83 VAL A CA 1
ATOM 688 C C . VAL A 1 83 ? -3.770 -1.793 0.629 1.00 93.69 83 VAL A C 1
ATOM 690 O O . VAL A 1 83 ? -4.220 -2.640 -0.148 1.00 93.69 83 VAL A O 1
ATOM 693 N N . LEU A 1 84 ? -2.479 -1.730 0.958 1.00 91.31 84 LEU A N 1
ATOM 694 C CA . LEU A 1 84 ? -1.473 -2.716 0.577 1.00 91.31 84 LEU A CA 1
ATOM 695 C C . LEU A 1 84 ? -1.030 -3.504 1.813 1.00 91.31 84 LEU A C 1
ATOM 697 O O . LEU A 1 84 ? -0.498 -2.934 2.764 1.00 91.31 84 LEU A O 1
ATOM 701 N N . VAL A 1 85 ? -1.226 -4.824 1.768 1.00 88.06 85 VAL A N 1
ATOM 702 C CA . VAL A 1 85 ? -0.810 -5.732 2.841 1.00 88.06 85 VAL A CA 1
ATOM 703 C C . VAL A 1 85 ? 0.515 -6.390 2.470 1.00 88.06 85 VAL A C 1
ATOM 705 O O . VAL A 1 85 ? 0.598 -7.069 1.443 1.00 88.06 85 VAL A O 1
ATOM 708 N N . VAL A 1 86 ? 1.541 -6.200 3.299 1.00 81.75 86 VAL A N 1
ATOM 709 C CA . VAL A 1 86 ? 2.879 -6.781 3.113 1.00 81.75 86 VAL A CA 1
ATOM 710 C C . VAL A 1 86 ? 3.189 -7.708 4.280 1.00 81.75 86 VAL A C 1
ATOM 712 O O . VAL A 1 86 ? 3.142 -7.290 5.429 1.00 81.75 86 VAL A O 1
ATOM 715 N N . ALA A 1 87 ? 3.489 -8.974 3.983 1.00 74.50 87 ALA A N 1
ATOM 716 C CA . ALA A 1 87 ? 3.706 -9.996 5.007 1.00 74.50 87 ALA A CA 1
ATOM 717 C C . ALA A 1 87 ? 5.068 -9.890 5.717 1.00 74.50 87 ALA A C 1
ATOM 719 O O . ALA A 1 87 ? 5.186 -10.294 6.867 1.00 74.50 87 ALA A O 1
ATOM 720 N N . ASP A 1 88 ? 6.098 -9.358 5.054 1.00 69.25 88 ASP A N 1
ATOM 721 C CA . ASP A 1 88 ? 7.434 -9.232 5.647 1.00 69.25 88 ASP A CA 1
ATOM 722 C C . ASP A 1 88 ? 7.581 -7.879 6.362 1.00 69.25 88 ASP A C 1
ATOM 724 O O . ASP A 1 88 ? 7.869 -6.859 5.729 1.00 69.25 88 ASP A O 1
ATOM 728 N N . ASN A 1 89 ? 7.397 -7.874 7.686 1.00 59.97 89 ASN A N 1
ATOM 729 C CA . ASN A 1 89 ? 7.474 -6.669 8.524 1.00 59.97 89 ASN A CA 1
ATOM 730 C C . ASN A 1 89 ? 8.837 -5.965 8.454 1.00 59.97 89 ASN A C 1
ATOM 732 O O . ASN A 1 89 ? 8.910 -4.753 8.646 1.00 59.97 89 ASN A O 1
ATOM 736 N N . ARG A 1 90 ? 9.919 -6.676 8.104 1.00 63.44 90 ARG A N 1
ATOM 737 C CA . ARG A 1 90 ? 11.261 -6.077 7.959 1.00 63.44 90 ARG A CA 1
ATOM 738 C C . ARG A 1 90 ? 11.330 -5.086 6.803 1.00 63.44 90 ARG A C 1
ATOM 740 O O . ARG A 1 90 ? 12.193 -4.217 6.776 1.00 63.44 90 ARG A O 1
ATOM 747 N N . LEU A 1 91 ? 10.429 -5.221 5.833 1.00 62.16 91 LEU A N 1
ATOM 748 C CA . LEU A 1 91 ? 10.292 -4.262 4.747 1.00 62.16 91 LEU A CA 1
ATOM 749 C C . LEU A 1 91 ? 9.547 -2.998 5.193 1.00 62.16 91 LEU A C 1
ATOM 751 O O . LEU A 1 91 ? 9.680 -1.968 4.545 1.00 62.16 91 LEU A O 1
ATOM 755 N N . LEU A 1 92 ? 8.794 -3.044 6.294 1.00 58.00 92 LEU A N 1
ATOM 756 C CA . LEU A 1 92 ? 8.009 -1.915 6.798 1.00 58.00 92 LEU A CA 1
ATOM 757 C C . LEU A 1 92 ? 8.846 -0.909 7.605 1.00 58.00 92 LEU A C 1
ATOM 759 O O . LEU A 1 92 ? 8.418 0.232 7.756 1.00 58.00 92 LEU A O 1
ATOM 763 N N . SER A 1 93 ? 10.033 -1.297 8.086 1.00 54.50 93 SER A N 1
ATOM 764 C CA . SER A 1 93 ? 10.876 -0.482 8.975 1.00 54.50 93 SER A CA 1
ATOM 765 C C . SER A 1 93 ? 11.951 0.365 8.272 1.00 54.50 93 SER A C 1
ATOM 767 O O . SER A 1 93 ? 12.578 1.199 8.917 1.00 54.50 93 SER A O 1
ATOM 769 N N . LEU A 1 94 ? 12.166 0.205 6.958 1.00 57.75 94 LEU A N 1
ATOM 770 C CA . LEU A 1 94 ? 13.311 0.790 6.235 1.00 57.75 94 LEU A CA 1
ATOM 771 C C . LEU A 1 94 ? 12.898 1.625 5.016 1.00 57.75 94 LEU A C 1
ATOM 773 O O . LEU A 1 94 ? 13.019 1.148 3.892 1.00 57.75 94 LEU A O 1
ATOM 777 N N . GLY A 1 95 ? 12.401 2.856 5.199 1.00 69.19 95 GLY A N 1
ATOM 778 C CA . GLY A 1 95 ? 12.177 3.845 4.117 1.00 69.19 95 GLY A CA 1
ATOM 779 C C . GLY A 1 95 ? 11.188 3.456 2.997 1.00 69.19 95 GLY A C 1
ATOM 780 O O . GLY A 1 95 ? 10.742 4.310 2.230 1.00 69.19 95 GLY A O 1
ATOM 781 N N . LEU A 1 96 ? 10.788 2.186 2.919 1.00 76.75 96 LEU A N 1
ATOM 782 C CA . LEU A 1 96 ? 9.882 1.620 1.937 1.00 76.75 96 LEU A CA 1
ATOM 783 C C . LEU A 1 96 ? 8.476 2.216 2.003 1.00 76.75 96 LEU A C 1
ATOM 785 O O . LEU A 1 96 ? 7.923 2.413 0.924 1.00 76.75 96 LEU A O 1
ATOM 789 N N . PRO A 1 97 ? 7.888 2.550 3.175 1.00 78.19 97 PRO A N 1
ATOM 790 C CA . PRO A 1 97 ? 6.607 3.253 3.201 1.00 78.19 97 PRO A CA 1
ATOM 791 C C . PRO A 1 97 ? 6.640 4.519 2.338 1.00 78.19 97 PRO A C 1
ATOM 793 O O . PRO A 1 97 ? 5.749 4.733 1.519 1.00 78.19 97 PRO A O 1
ATOM 796 N N . ARG A 1 98 ? 7.735 5.285 2.421 1.00 79.88 98 ARG A N 1
ATOM 797 C CA . ARG A 1 98 ? 7.935 6.503 1.632 1.00 79.88 98 ARG A CA 1
ATOM 798 C C . ARG A 1 98 ? 8.111 6.239 0.148 1.00 79.88 98 ARG A C 1
ATOM 800 O O . ARG A 1 98 ? 7.483 6.908 -0.672 1.00 79.88 98 ARG A O 1
ATOM 807 N N . LEU A 1 99 ? 8.925 5.247 -0.199 1.00 85.25 99 LEU A N 1
ATOM 808 C CA . LEU A 1 99 ? 9.076 4.823 -1.590 1.00 85.25 99 LEU A CA 1
ATOM 809 C C . LEU A 1 99 ? 7.733 4.375 -2.176 1.00 85.25 99 LEU A C 1
ATOM 811 O O . LEU A 1 99 ? 7.345 4.836 -3.243 1.00 85.25 99 LEU A O 1
ATOM 815 N N . LEU A 1 100 ? 6.979 3.552 -1.447 1.00 87.50 100 LEU A N 1
ATOM 816 C CA . LEU A 1 100 ? 5.671 3.061 -1.867 1.00 87.50 100 LEU A CA 1
ATOM 817 C C . LEU A 1 100 ? 4.654 4.185 -2.051 1.00 87.50 100 LEU A C 1
ATOM 819 O O . LEU A 1 100 ? 3.889 4.120 -3.010 1.00 87.50 100 LEU A O 1
ATOM 823 N N . GLN A 1 101 ? 4.656 5.212 -1.195 1.00 88.88 101 GLN A N 1
ATOM 824 C CA . GLN A 1 101 ? 3.801 6.383 -1.401 1.00 88.88 101 GLN A CA 1
ATOM 825 C C . GLN A 1 101 ? 4.163 7.126 -2.688 1.00 88.88 101 GLN A C 1
ATOM 827 O O . GLN A 1 101 ? 3.274 7.452 -3.474 1.00 88.88 101 GLN A O 1
ATOM 832 N N . SER A 1 102 ? 5.458 7.340 -2.947 1.00 90.44 102 SER A N 1
ATOM 833 C CA . SER A 1 102 ? 5.916 7.959 -4.198 1.00 90.44 102 SER A CA 1
ATOM 834 C C . SER A 1 102 ? 5.508 7.127 -5.415 1.00 90.44 102 SER A C 1
ATOM 8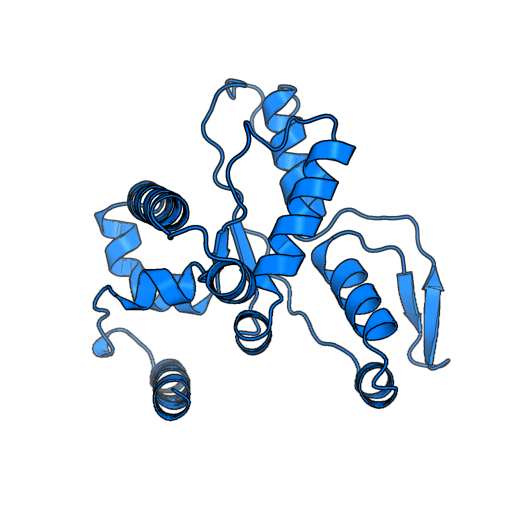36 O O . SER A 1 102 ? 4.913 7.648 -6.355 1.00 90.44 102 SER A O 1
ATOM 838 N N . TRP A 1 103 ? 5.759 5.817 -5.386 1.00 93.88 103 TRP A N 1
ATOM 839 C CA . TRP A 1 103 ? 5.438 4.920 -6.498 1.00 93.88 103 TRP A CA 1
ATOM 840 C C . TRP A 1 103 ? 3.935 4.793 -6.720 1.00 93.88 103 TRP A C 1
ATOM 842 O O . TRP A 1 103 ? 3.482 4.689 -7.857 1.00 93.88 103 TRP A O 1
ATOM 852 N N . TYR A 1 104 ? 3.143 4.811 -5.650 1.00 94.69 104 TYR A N 1
ATOM 853 C CA . TYR A 1 104 ? 1.691 4.829 -5.751 1.00 94.69 104 TYR A CA 1
ATOM 854 C C . TYR A 1 104 ? 1.194 6.125 -6.400 1.00 94.69 104 TYR A C 1
ATOM 856 O O . TYR A 1 104 ? 0.380 6.064 -7.319 1.00 94.69 104 TYR A O 1
ATOM 864 N N . ALA A 1 105 ? 1.735 7.280 -6.003 1.00 93.81 105 ALA A N 1
ATOM 865 C CA . ALA A 1 105 ? 1.424 8.561 -6.628 1.00 93.81 105 ALA A CA 1
ATOM 866 C C . ALA A 1 105 ? 1.800 8.594 -8.123 1.00 93.81 105 ALA A C 1
ATOM 868 O O . ALA A 1 105 ? 1.007 9.069 -8.935 1.00 93.81 105 ALA A O 1
ATOM 869 N N . GLU A 1 106 ? 2.963 8.044 -8.497 1.00 95.19 106 GLU A N 1
ATOM 870 C CA . GLU A 1 106 ? 3.359 7.845 -9.902 1.00 95.19 106 GLU A CA 1
ATOM 871 C C . GLU A 1 106 ? 2.333 6.971 -10.644 1.00 95.19 106 GLU A C 1
ATOM 873 O O . GLU A 1 106 ? 1.919 7.293 -11.757 1.00 95.19 106 GLU A O 1
ATOM 878 N N . CYS A 1 107 ? 1.876 5.877 -10.025 1.00 96.56 107 CYS A N 1
ATOM 879 C CA . CYS A 1 107 ? 0.867 5.005 -10.624 1.00 96.56 107 CYS A CA 1
ATOM 880 C C . CYS A 1 107 ? -0.467 5.726 -10.839 1.00 96.56 107 CYS A C 1
ATOM 882 O O . CYS A 1 107 ? -1.033 5.604 -11.918 1.00 96.56 107 CYS A O 1
ATOM 884 N N . LEU A 1 108 ? -0.955 6.495 -9.862 1.00 96.62 108 LEU A N 1
ATOM 885 C CA . LEU A 1 108 ? -2.189 7.278 -10.002 1.00 96.62 108 LEU A CA 1
ATOM 886 C C . LEU A 1 108 ? -2.111 8.249 -11.186 1.00 96.62 108 LEU A C 1
ATOM 888 O O . LEU A 1 108 ? -3.023 8.286 -12.012 1.00 96.62 108 LEU A O 1
ATOM 892 N N . GLN A 1 109 ? -0.994 8.969 -11.312 1.00 96.31 109 GLN A N 1
ATOM 893 C CA . GLN A 1 109 ? -0.758 9.877 -12.435 1.00 96.31 109 GLN A CA 1
ATOM 894 C C . GLN A 1 109 ? -0.752 9.132 -13.775 1.00 96.31 109 GLN A C 1
ATOM 896 O O . GLN A 1 109 ? -1.396 9.575 -14.725 1.00 96.31 109 GLN A O 1
ATOM 901 N N . ASN A 1 110 ? -0.099 7.968 -13.842 1.00 95.50 110 ASN A N 1
ATOM 902 C CA . ASN A 1 110 ? -0.078 7.128 -15.043 1.00 95.50 110 ASN A CA 1
ATOM 903 C C . ASN A 1 110 ? -1.469 6.593 -15.433 1.00 95.50 110 ASN A C 1
ATOM 905 O O . ASN A 1 110 ? -1.711 6.321 -16.607 1.00 95.50 110 ASN A O 1
ATOM 909 N N . GLU A 1 111 ? -2.396 6.453 -14.481 1.00 95.69 111 GLU A N 1
ATOM 910 C CA . GLU A 1 111 ? -3.795 6.106 -14.766 1.00 95.69 111 GLU A CA 1
ATOM 911 C C . GLU A 1 111 ? -4.669 7.317 -15.158 1.00 95.69 111 GLU A C 1
ATOM 913 O O . GLU A 1 111 ? -5.855 7.144 -15.483 1.00 95.69 111 GLU A O 1
ATOM 918 N N . GLY A 1 112 ? -4.097 8.525 -15.151 1.00 95.56 112 GLY A N 1
ATOM 919 C CA . GLY A 1 112 ? -4.777 9.784 -15.455 1.00 95.56 112 GLY A CA 1
ATOM 920 C C . GLY A 1 112 ? -5.550 10.378 -14.277 1.00 95.56 112 GLY A C 1
ATOM 921 O O . GLY A 1 112 ? -6.520 11.096 -14.504 1.00 95.56 112 GLY A O 1
ATOM 922 N N . LEU A 1 113 ? -5.174 10.053 -13.037 1.00 95.06 113 LEU A N 1
ATOM 923 C CA . LEU A 1 113 ? -5.792 10.602 -11.828 1.00 95.06 113 LEU A CA 1
ATOM 924 C C . LEU A 1 113 ? -4.965 11.745 -11.233 1.00 95.06 113 LEU A C 1
ATOM 926 O O . LEU A 1 113 ? -3.731 11.729 -11.267 1.00 95.06 113 LEU A O 1
ATOM 930 N N . ASP A 1 114 ? -5.651 12.709 -10.621 1.00 92.31 114 ASP A N 1
ATOM 931 C CA . ASP A 1 114 ? -5.011 13.723 -9.788 1.00 92.31 114 ASP A CA 1
ATOM 932 C C . ASP A 1 114 ? -4.685 13.131 -8.412 1.00 92.31 114 ASP A C 1
ATOM 934 O O . ASP A 1 114 ? -5.563 12.911 -7.578 1.00 92.31 114 ASP A O 1
ATOM 938 N N . LYS A 1 115 ? -3.394 12.894 -8.162 1.00 87.94 115 LYS A N 1
ATOM 939 C CA . LYS A 1 115 ? -2.902 12.342 -6.893 1.00 87.94 115 LYS A CA 1
ATOM 940 C C . LYS A 1 115 ? -3.262 13.181 -5.660 1.00 87.94 115 LYS A C 1
ATOM 942 O O . LYS A 1 115 ? -3.220 12.640 -4.565 1.00 87.94 115 LYS A O 1
ATOM 947 N N . SER A 1 116 ? -3.567 14.474 -5.811 1.00 86.94 116 SER A N 1
ATOM 948 C CA . SER A 1 116 ? -3.948 15.346 -4.689 1.00 86.94 116 SER A CA 1
ATOM 949 C C . SER A 1 116 ? -5.383 15.118 -4.208 1.00 86.94 116 SER A C 1
ATOM 951 O O . SER A 1 116 ? -5.706 15.448 -3.069 1.00 86.94 116 SER A O 1
ATOM 953 N N . LEU A 1 117 ? -6.227 14.521 -5.055 1.00 90.12 117 LEU A N 1
ATOM 954 C CA . LEU A 1 117 ? -7.619 14.189 -4.746 1.00 90.12 117 LEU A CA 1
ATOM 955 C C . LEU A 1 117 ? -7.784 12.757 -4.222 1.00 90.12 117 LEU A C 1
ATOM 957 O O . LEU A 1 117 ? -8.858 12.392 -3.746 1.00 90.12 117 LEU A O 1
ATOM 961 N N . GLU A 1 118 ? -6.737 11.937 -4.318 1.00 93.06 118 GLU A N 1
ATOM 962 C CA . GLU A 1 118 ? -6.776 10.531 -3.934 1.00 93.06 118 GLU A CA 1
ATOM 963 C C . GLU A 1 118 ? -6.127 10.291 -2.572 1.00 93.06 118 GLU A C 1
ATOM 965 O O . GLU A 1 118 ? -5.150 10.931 -2.184 1.00 93.06 118 GLU A O 1
ATOM 970 N N . TYR A 1 119 ? -6.673 9.324 -1.834 1.00 92.06 119 TYR A N 1
ATOM 971 C CA . TYR A 1 119 ? -6.205 9.033 -0.485 1.00 92.06 119 TYR A CA 1
ATOM 972 C C . TYR A 1 119 ? -4.824 8.354 -0.486 1.00 92.06 119 TYR A C 1
ATOM 974 O O . TYR A 1 119 ? -4.563 7.506 -1.348 1.00 92.06 119 TYR A O 1
ATOM 982 N N . PRO A 1 120 ? -3.948 8.664 0.494 1.00 91.38 120 PRO A N 1
ATOM 983 C CA . PRO A 1 120 ? -2.641 8.024 0.627 1.00 91.38 120 PRO A CA 1
ATOM 984 C C . PRO A 1 120 ? -2.736 6.503 0.793 1.00 91.38 120 PRO A C 1
ATOM 986 O O . PRO A 1 120 ? -3.682 5.991 1.403 1.00 91.38 120 PRO A O 1
ATOM 989 N N . LEU A 1 121 ? -1.719 5.779 0.312 1.00 92.56 121 LEU A N 1
ATOM 990 C CA . LEU A 1 121 ? -1.618 4.328 0.471 1.00 92.56 121 LEU A CA 1
ATOM 991 C C . LEU A 1 121 ? -1.534 3.961 1.957 1.00 92.56 121 LEU A C 1
ATOM 993 O O . LEU A 1 121 ? -0.684 4.471 2.683 1.00 92.56 121 LEU A O 1
ATOM 997 N N . ILE A 1 122 ? -2.380 3.042 2.403 1.00 91.94 122 ILE A N 1
ATOM 998 C CA . ILE A 1 122 ? -2.300 2.425 3.725 1.00 91.94 122 ILE A CA 1
ATOM 999 C C . ILE A 1 122 ? -1.438 1.178 3.582 1.00 91.94 122 ILE A C 1
ATOM 1001 O O . ILE A 1 122 ? -1.840 0.197 2.952 1.00 91.94 122 ILE A O 1
ATOM 1005 N N . LEU A 1 123 ? -0.241 1.227 4.157 1.00 88.12 123 LEU A N 1
ATOM 1006 C CA . LEU A 1 123 ? 0.669 0.093 4.214 1.00 88.12 123 LEU A CA 1
ATOM 1007 C C . LEU A 1 123 ? 0.560 -0.579 5.579 1.00 88.12 123 LEU A C 1
ATOM 1009 O O . LEU A 1 123 ? 0.789 0.070 6.602 1.00 88.12 123 LEU A O 1
ATOM 1013 N N . MET A 1 124 ? 0.238 -1.870 5.578 1.00 87.81 124 MET A N 1
ATOM 1014 C CA . MET A 1 124 ? 0.044 -2.633 6.806 1.00 87.81 124 MET A CA 1
ATOM 1015 C C . MET A 1 124 ? 0.496 -4.086 6.687 1.00 87.81 124 MET A C 1
ATOM 1017 O O . MET A 1 124 ? 0.576 -4.631 5.584 1.00 87.81 124 MET A O 1
ATOM 1021 N N . SER A 1 125 ? 0.733 -4.733 7.822 1.00 86.19 125 SER A N 1
ATOM 1022 C CA . SER A 1 125 ? 0.983 -6.171 7.892 1.00 86.19 125 SER A CA 1
ATOM 1023 C C . SER A 1 125 ? -0.290 -6.979 8.169 1.00 86.19 125 SER A C 1
ATOM 1025 O O . SER A 1 125 ? -1.270 -6.465 8.725 1.00 86.19 125 SER A O 1
ATOM 1027 N N . PRO A 1 126 ? -0.289 -8.286 7.844 1.00 86.88 126 PRO A N 1
ATOM 1028 C CA . PRO A 1 126 ? -1.303 -9.212 8.339 1.00 86.88 126 PRO A CA 1
ATOM 1029 C C . PRO A 1 126 ? -1.385 -9.224 9.870 1.00 86.88 126 PRO A C 1
ATOM 1031 O O . PRO A 1 126 ? -2.471 -9.371 10.424 1.00 86.88 126 PRO A O 1
ATOM 1034 N N . LEU A 1 127 ? -0.260 -9.014 10.560 1.00 85.12 127 LEU A N 1
ATOM 1035 C CA . LEU A 1 127 ? -0.201 -9.017 12.017 1.00 85.12 127 LEU A CA 1
ATOM 1036 C C . LEU A 1 127 ? -1.066 -7.907 12.626 1.00 85.12 127 LEU A C 1
ATOM 1038 O O . LEU A 1 127 ? -1.728 -8.139 13.632 1.00 85.12 127 LEU A O 1
ATOM 1042 N N . THR A 1 128 ? -1.143 -6.736 11.991 1.00 89.00 128 THR A N 1
ATOM 1043 C CA . THR A 1 128 ? -2.050 -5.654 12.408 1.00 89.00 128 THR A CA 1
ATOM 1044 C C . THR A 1 128 ? -3.520 -6.072 12.332 1.00 89.00 128 THR A C 1
ATOM 1046 O O . THR A 1 128 ? -4.284 -5.768 13.248 1.00 89.00 128 THR A O 1
ATOM 1049 N N . LEU A 1 129 ? -3.932 -6.824 11.300 1.00 88.56 129 LEU A N 1
ATOM 1050 C CA . LEU A 1 129 ? -5.302 -7.364 11.217 1.00 88.56 129 LEU A CA 1
ATOM 1051 C C . LEU A 1 129 ? -5.613 -8.282 12.393 1.00 88.56 129 LEU A C 1
ATOM 1053 O O . LEU A 1 129 ? -6.710 -8.226 12.940 1.00 88.56 129 LEU A O 1
ATOM 1057 N N . ILE A 1 130 ? -4.636 -9.103 12.772 1.00 87.88 130 ILE A N 1
ATOM 1058 C CA . ILE A 1 130 ? -4.756 -10.103 13.829 1.00 87.88 130 ILE A CA 1
ATOM 1059 C C . ILE A 1 130 ? -4.776 -9.421 15.205 1.00 87.88 130 ILE A C 1
ATOM 1061 O O . ILE A 1 130 ? -5.747 -9.581 15.945 1.00 87.88 130 ILE A O 1
ATOM 1065 N N . LYS A 1 131 ? -3.771 -8.585 15.512 1.00 87.88 131 LYS A N 1
ATOM 1066 C CA . LYS A 1 131 ? -3.643 -7.817 16.769 1.00 87.88 131 LYS A CA 1
ATOM 1067 C C . LYS A 1 131 ? -4.924 -7.056 17.106 1.00 87.88 131 LYS A C 1
ATOM 1069 O O . LYS A 1 131 ? -5.406 -7.101 18.236 1.00 87.88 131 LYS A O 1
ATOM 1074 N N . TYR A 1 132 ? -5.491 -6.374 16.114 1.00 91.62 132 TYR A N 1
ATOM 1075 C CA . TYR A 1 132 ? -6.579 -5.418 16.318 1.00 91.62 132 TYR A CA 1
ATOM 1076 C C . TYR A 1 132 ? -7.926 -5.901 15.770 1.00 91.62 132 TYR A C 1
ATOM 1078 O O . TYR A 1 132 ? -8.850 -5.100 15.621 1.00 91.62 132 TYR A O 1
ATOM 1086 N N . ALA A 1 133 ? -8.088 -7.208 15.531 1.00 91.12 133 ALA A N 1
ATOM 1087 C CA . ALA A 1 133 ? -9.321 -7.791 14.997 1.00 91.12 133 ALA A CA 1
ATOM 1088 C C . ALA A 1 133 ? -10.571 -7.385 15.798 1.00 91.12 133 ALA A C 1
ATOM 1090 O O . ALA A 1 133 ? -1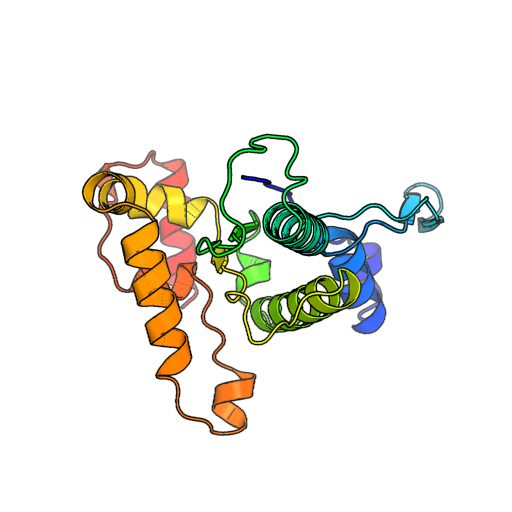1.594 -7.024 15.220 1.00 91.12 133 ALA A O 1
ATOM 1091 N N . SER A 1 134 ? -10.480 -7.376 17.133 1.00 90.62 134 SER A N 1
ATOM 1092 C CA . SER A 1 134 ? -11.590 -6.974 18.013 1.00 90.62 134 SER A CA 1
ATOM 1093 C C . SER A 1 134 ? -11.980 -5.500 17.851 1.00 90.62 134 SER A C 1
ATOM 1095 O O . SER A 1 134 ? -13.164 -5.162 17.894 1.00 90.62 134 SER A O 1
ATOM 1097 N N . LEU A 1 135 ? -11.003 -4.623 17.614 1.00 93.38 135 LEU A N 1
ATOM 1098 C CA . LEU A 1 135 ? -11.226 -3.205 17.355 1.00 93.38 135 LEU A CA 1
ATOM 1099 C C . LEU A 1 135 ? -11.873 -2.992 15.986 1.00 93.38 135 LEU A C 1
ATOM 1101 O O . LEU A 1 135 ? -12.872 -2.278 15.891 1.00 93.38 135 LEU A O 1
ATOM 1105 N N . PHE A 1 136 ? -11.358 -3.656 14.948 1.00 94.38 136 PHE A N 1
ATOM 1106 C CA . PHE A 1 136 ? -11.935 -3.594 13.604 1.00 94.38 136 PHE A CA 1
ATOM 1107 C C . PHE A 1 136 ? -13.348 -4.172 13.559 1.00 94.38 136 PHE A C 1
ATOM 1109 O O . PHE A 1 136 ? -14.208 -3.607 12.892 1.00 94.38 136 PHE A O 1
ATOM 1116 N N . HIS A 1 137 ? -13.624 -5.237 14.311 1.00 92.81 137 HIS A N 1
ATOM 1117 C CA . HIS A 1 137 ? -14.971 -5.788 14.428 1.00 92.81 137 HIS A CA 1
ATOM 1118 C C . HIS A 1 137 ? -15.930 -4.814 15.124 1.00 92.81 137 HIS A C 1
ATOM 1120 O O . HIS A 1 137 ? -17.054 -4.623 14.672 1.00 92.81 137 HIS A O 1
ATOM 1126 N N . LYS A 1 138 ? -15.484 -4.170 16.211 1.00 94.88 138 LYS A N 1
ATOM 1127 C CA . LYS A 1 138 ? -16.332 -3.275 17.006 1.00 94.88 138 LYS A CA 1
ATOM 1128 C C . LYS A 1 138 ? -16.603 -1.928 16.330 1.00 94.88 138 LYS A C 1
ATOM 1130 O O . LYS A 1 138 ? -17.695 -1.392 16.489 1.00 94.88 138 LYS A O 1
ATOM 1135 N N . TYR A 1 139 ? -15.618 -1.358 15.639 1.00 95.88 139 TYR A N 1
ATOM 1136 C CA . TYR A 1 139 ? -15.696 0.020 15.136 1.00 95.88 139 TYR A CA 1
ATOM 1137 C C . TYR A 1 139 ? -15.510 0.163 13.619 1.00 95.88 139 TYR A C 1
ATOM 1139 O O . TYR A 1 139 ? -15.669 1.265 13.097 1.00 95.88 139 TYR A O 1
ATOM 1147 N N . GLY A 1 140 ? -15.181 -0.921 12.914 1.00 95.00 140 GLY A N 1
ATOM 1148 C CA . GLY A 1 140 ? -14.897 -0.909 11.480 1.00 95.00 140 GLY A CA 1
ATOM 1149 C C . GLY A 1 140 ? -13.506 -0.370 11.130 1.00 95.00 140 GLY A C 1
ATOM 1150 O O . GLY A 1 140 ? -12.888 0.383 11.882 1.00 95.00 140 GLY A O 1
ATOM 1151 N N . PHE A 1 141 ? -13.010 -0.738 9.945 1.00 95.62 141 PHE A N 1
ATOM 1152 C CA . PHE A 1 141 ? -11.748 -0.216 9.403 1.00 95.62 141 PHE A CA 1
ATOM 1153 C C . PHE A 1 141 ? -11.797 1.292 9.145 1.00 95.62 141 PHE A C 1
ATOM 1155 O O . PHE A 1 141 ? -10.816 1.991 9.381 1.00 95.62 141 PHE A O 1
ATOM 1162 N N . GLU A 1 142 ? -12.950 1.790 8.690 1.00 96.12 142 GLU A N 1
ATOM 1163 C CA . GLU A 1 142 ? -13.145 3.182 8.279 1.00 96.12 142 GLU A CA 1
ATOM 1164 C C . GLU A 1 142 ? -12.733 4.173 9.374 1.00 96.12 142 GLU A C 1
ATOM 1166 O O . GLU A 1 142 ? -12.025 5.142 9.097 1.00 96.12 142 GLU A O 1
ATOM 1171 N N . LYS A 1 143 ? -13.109 3.890 10.629 1.00 96.38 143 LYS A N 1
ATOM 1172 C CA . LYS A 1 143 ? -12.724 4.698 11.788 1.00 96.38 143 LYS A CA 1
ATOM 1173 C C . LYS A 1 143 ? -11.206 4.859 11.866 1.00 96.38 143 LYS A C 1
ATOM 1175 O O . LYS A 1 143 ? -10.707 5.980 11.869 1.00 96.38 143 LYS A O 1
ATOM 1180 N N . TYR A 1 144 ? -10.483 3.744 11.896 1.00 96.31 144 TYR A N 1
ATOM 1181 C CA . TYR A 1 144 ? -9.034 3.741 12.089 1.00 96.31 144 TYR A CA 1
ATOM 1182 C C . TYR A 1 144 ? -8.281 4.284 10.878 1.00 96.31 144 TYR A C 1
ATOM 1184 O O . TYR A 1 144 ? -7.279 4.967 11.043 1.00 96.31 144 TYR A O 1
ATOM 1192 N N . PHE A 1 145 ? -8.776 4.055 9.662 1.00 95.88 145 PHE A N 1
ATOM 1193 C CA . PHE A 1 145 ? -8.194 4.660 8.465 1.00 95.88 145 PHE A CA 1
ATOM 1194 C C . PHE A 1 145 ? -8.398 6.178 8.429 1.00 95.88 145 PHE A C 1
ATOM 1196 O O . PHE A 1 145 ? -7.484 6.913 8.063 1.00 95.88 145 PHE A O 1
ATOM 1203 N N . ASN A 1 146 ? -9.567 6.669 8.847 1.00 95.38 146 ASN A N 1
ATOM 1204 C CA . ASN A 1 146 ? -9.819 8.104 8.967 1.00 95.38 146 ASN A CA 1
ATOM 1205 C C . ASN A 1 146 ? -8.922 8.755 10.023 1.00 95.38 146 ASN A C 1
ATOM 1207 O O . ASN A 1 146 ? -8.364 9.821 9.774 1.00 95.38 146 ASN A O 1
ATOM 1211 N N . GLU A 1 147 ? -8.785 8.133 11.194 1.00 94.12 147 GLU A N 1
ATOM 1212 C CA . GLU A 1 147 ? -7.904 8.627 12.255 1.00 94.12 147 GLU A CA 1
ATOM 1213 C C . GLU A 1 147 ? -6.421 8.562 11.835 1.00 94.12 147 GLU A C 1
ATOM 1215 O O . GLU A 1 147 ? -5.680 9.515 12.080 1.00 94.12 147 GLU A O 1
ATOM 1220 N N . TYR A 1 148 ? -6.005 7.515 11.113 1.00 92.19 148 TYR A N 1
ATOM 1221 C CA . TYR A 1 148 ? -4.669 7.418 10.522 1.00 92.19 148 TYR A CA 1
ATOM 1222 C C . TYR A 1 148 ? -4.389 8.565 9.546 1.00 92.19 148 TYR A C 1
ATOM 1224 O O . TYR A 1 148 ? -3.377 9.246 9.687 1.00 92.19 148 TYR A O 1
ATOM 1232 N N . TYR A 1 149 ? -5.291 8.849 8.603 1.00 91.19 149 TYR A N 1
ATOM 1233 C CA . TYR A 1 149 ? -5.095 9.956 7.661 1.00 91.19 149 TYR A CA 1
ATOM 1234 C C . TYR A 1 149 ? -4.992 11.317 8.354 1.00 91.19 149 TYR A C 1
ATOM 1236 O O . TYR A 1 149 ? -4.091 12.087 8.030 1.00 91.19 149 TYR A O 1
ATOM 1244 N N . LYS A 1 150 ? -5.813 11.573 9.380 1.00 90.44 150 LYS A N 1
ATOM 1245 C CA . LYS A 1 150 ? -5.684 12.787 10.204 1.00 90.44 150 LYS A CA 1
ATOM 1246 C C . LYS A 1 150 ? -4.310 12.889 10.870 1.00 90.44 150 LYS A C 1
ATOM 1248 O O . LYS A 1 150 ? -3.746 13.976 10.951 1.00 90.44 150 LYS A O 1
ATOM 1253 N N . SER A 1 151 ? -3.753 11.763 11.324 1.00 86.25 151 SER A N 1
ATOM 1254 C CA . SER A 1 151 ? -2.418 11.746 11.935 1.00 86.25 151 SER A CA 1
ATOM 1255 C C . SER A 1 151 ? -1.309 12.121 10.943 1.00 86.25 151 SER A C 1
ATOM 1257 O O . SER A 1 151 ? -0.350 12.787 11.335 1.00 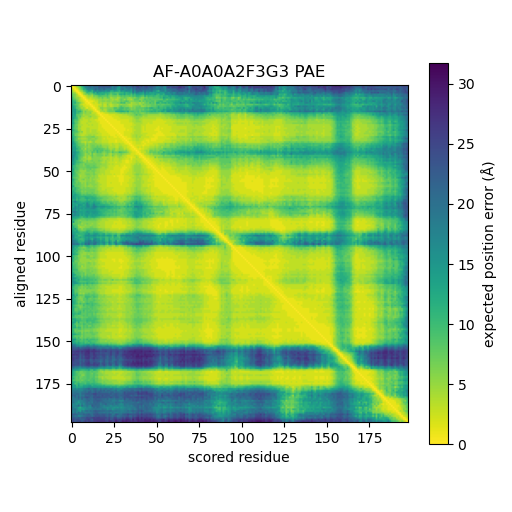86.25 151 SER A O 1
ATOM 1259 N N . LEU A 1 152 ? -1.464 11.775 9.657 1.00 81.00 152 LEU A N 1
ATOM 1260 C CA . LEU A 1 152 ? -0.521 12.158 8.601 1.00 81.00 152 LEU A CA 1
ATOM 1261 C C . LEU A 1 152 ? -0.565 13.665 8.310 1.00 81.00 152 LEU A C 1
ATOM 1263 O O . LEU A 1 152 ? 0.477 14.263 8.062 1.00 81.00 152 LEU A O 1
ATOM 1267 N N . GLU A 1 153 ? -1.748 14.282 8.374 1.00 77.94 153 GLU A N 1
ATOM 1268 C CA . GLU A 1 153 ? -1.942 15.725 8.152 1.00 77.94 153 GLU A CA 1
ATOM 1269 C C . GLU A 1 153 ? -1.379 16.585 9.297 1.00 77.94 153 GLU A C 1
ATOM 1271 O O . GLU A 1 153 ? -0.946 17.712 9.074 1.00 77.94 153 GLU A O 1
ATOM 1276 N N . SER A 1 154 ? -1.359 16.057 10.526 1.00 66.25 154 SER A N 1
ATOM 1277 C CA . SER A 1 154 ? -0.907 16.780 11.728 1.00 66.25 154 SER A CA 1
ATOM 1278 C C . SER A 1 154 ? 0.615 16.828 11.947 1.00 66.25 154 SER A C 1
ATOM 1280 O O . SER A 1 154 ? 1.073 17.432 12.918 1.00 66.25 154 SER A O 1
ATOM 1282 N N . GLN A 1 155 ? 1.413 16.182 11.091 1.00 60.72 155 GLN A N 1
ATOM 1283 C CA . GLN A 1 155 ? 2.871 16.100 11.249 1.00 60.72 155 GLN A CA 1
ATOM 1284 C C . GLN A 1 155 ? 3.552 17.425 10.835 1.00 60.72 155 GLN A C 1
ATOM 1286 O O . GLN A 1 155 ? 3.305 17.912 9.730 1.00 60.72 155 GLN A O 1
ATOM 1291 N N . PRO A 1 156 ? 4.428 18.021 11.673 1.00 52.69 156 PRO A N 1
ATOM 1292 C CA . PRO A 1 156 ? 5.093 19.279 11.347 1.00 52.69 156 PRO A CA 1
ATOM 1293 C C . PRO A 1 156 ? 6.062 19.118 10.169 1.00 52.69 156 P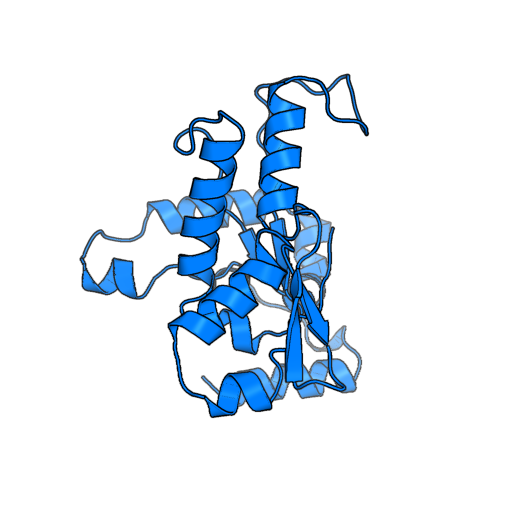RO A C 1
ATOM 1295 O O . PRO A 1 156 ? 6.848 18.167 10.104 1.00 52.69 156 PRO A O 1
ATOM 1298 N N . VAL A 1 157 ? 6.013 20.090 9.255 1.00 52.44 157 VAL A N 1
ATOM 1299 C CA . VAL A 1 157 ? 6.854 20.185 8.056 1.00 52.44 157 VAL A CA 1
ATOM 1300 C C . VAL A 1 157 ? 8.248 20.683 8.451 1.00 52.44 157 VAL A C 1
ATOM 1302 O O . VAL A 1 157 ? 8.549 21.864 8.325 1.00 52.44 157 VAL A O 1
ATOM 1305 N N . ASP A 1 158 ? 9.104 19.793 8.947 1.00 53.19 158 ASP A N 1
ATOM 1306 C CA . ASP A 1 158 ? 10.553 20.006 8.924 1.00 53.19 158 ASP A CA 1
ATOM 1307 C C . ASP A 1 158 ? 11.192 18.954 8.005 1.00 53.19 158 ASP A C 1
ATOM 1309 O O . ASP A 1 158 ? 10.699 17.834 7.855 1.00 53.19 158 ASP A O 1
ATOM 1313 N N . MET A 1 159 ? 12.270 19.318 7.317 1.00 45.53 159 MET A N 1
ATOM 1314 C CA . MET A 1 159 ? 12.901 18.514 6.268 1.00 45.53 159 MET A CA 1
ATOM 1315 C C . MET A 1 159 ? 13.404 17.168 6.814 1.00 45.53 159 MET A C 1
ATOM 1317 O O . MET A 1 159 ? 13.362 16.156 6.122 1.00 45.53 159 MET A O 1
ATOM 1321 N N . ILE A 1 160 ? 13.827 17.134 8.083 1.00 48.31 160 ILE A N 1
ATOM 1322 C CA . ILE A 1 160 ? 14.301 15.920 8.763 1.00 48.31 160 ILE A CA 1
ATOM 1323 C C . ILE A 1 160 ? 13.127 15.057 9.264 1.00 48.31 160 ILE A C 1
ATOM 1325 O O . ILE A 1 160 ? 13.199 13.829 9.185 1.00 48.31 160 ILE A O 1
ATOM 1329 N N . SER A 1 161 ? 12.009 15.657 9.695 1.00 46.50 161 SER A N 1
ATOM 1330 C CA . SER A 1 161 ? 10.796 14.908 10.065 1.00 46.50 161 SER A CA 1
ATOM 1331 C C . SER A 1 161 ? 10.083 14.336 8.837 1.00 46.50 161 SER A C 1
ATOM 1333 O O . SER A 1 161 ? 9.599 13.214 8.888 1.00 46.50 161 SER A O 1
ATOM 1335 N N . THR A 1 162 ? 10.095 15.021 7.692 1.00 48.44 162 THR A N 1
ATOM 1336 C CA . THR A 1 162 ? 9.564 14.495 6.415 1.00 48.44 162 THR A CA 1
ATOM 1337 C C . THR A 1 162 ? 10.420 13.380 5.809 1.00 48.44 162 THR A C 1
ATOM 1339 O O . THR A 1 162 ? 9.892 12.527 5.091 1.00 48.44 162 THR A O 1
ATOM 1342 N N . LEU A 1 163 ? 11.726 13.349 6.100 1.00 43.19 163 LEU A N 1
ATOM 1343 C CA . LEU A 1 163 ? 12.604 12.236 5.722 1.00 43.19 163 LEU A CA 1
ATOM 1344 C C . LEU A 1 163 ? 12.342 10.974 6.569 1.00 43.19 163 LEU A C 1
ATOM 1346 O O . LEU A 1 163 ? 12.495 9.874 6.037 1.00 43.19 163 LEU A O 1
ATOM 1350 N N . ASN A 1 164 ? 11.893 11.132 7.824 1.00 44.91 164 ASN A N 1
ATOM 1351 C CA . ASN A 1 164 ? 11.747 10.045 8.802 1.00 44.91 164 ASN A CA 1
ATOM 1352 C C . ASN A 1 164 ? 10.294 9.612 9.119 1.00 44.91 164 ASN A C 1
ATOM 1354 O O . ASN A 1 164 ? 10.090 8.461 9.494 1.00 44.91 164 ASN A O 1
ATOM 1358 N N . ASN A 1 165 ? 9.273 10.462 8.944 1.00 50.09 165 ASN A N 1
ATOM 1359 C CA . ASN A 1 165 ? 7.928 10.234 9.502 1.00 50.09 165 ASN A CA 1
ATOM 1360 C C . ASN A 1 165 ? 6.834 9.971 8.458 1.00 50.09 165 ASN A C 1
ATOM 1362 O O . ASN A 1 165 ? 5.806 10.647 8.425 1.00 50.09 165 ASN A O 1
ATOM 1366 N N . GLN A 1 166 ? 6.980 8.922 7.655 1.00 61.59 166 GLN A N 1
ATOM 1367 C CA . GLN A 1 166 ? 5.780 8.231 7.178 1.00 61.59 166 GLN A CA 1
ATOM 1368 C C . GLN A 1 166 ? 5.590 6.979 8.012 1.00 61.59 166 GLN A C 1
ATOM 1370 O O . GLN A 1 166 ? 6.093 5.908 7.678 1.00 61.59 166 GLN A O 1
ATOM 1375 N N . ILE A 1 167 ? 4.881 7.161 9.129 1.00 72.00 167 ILE A N 1
ATOM 1376 C CA . ILE A 1 167 ? 4.504 6.061 10.004 1.00 72.00 167 ILE A CA 1
ATOM 1377 C C . ILE A 1 167 ? 3.657 5.062 9.214 1.00 72.00 167 ILE A C 1
ATOM 1379 O O . ILE A 1 167 ? 2.688 5.438 8.543 1.00 72.00 167 ILE A O 1
ATOM 1383 N N . SER A 1 168 ? 4.030 3.786 9.257 1.00 80.81 168 SER A N 1
ATOM 1384 C CA . SER A 1 168 ? 3.183 2.732 8.701 1.00 80.81 168 SER A CA 1
ATOM 1385 C C . SER A 1 168 ? 1.868 2.665 9.483 1.00 80.81 168 SER A C 1
ATOM 1387 O O . SER A 1 168 ? 1.779 3.124 10.627 1.00 80.81 168 SER A O 1
ATOM 1389 N N . PHE A 1 169 ? 0.828 2.078 8.890 1.00 88.62 169 PHE A N 1
ATOM 1390 C CA . PHE A 1 169 ? -0.425 1.883 9.619 1.00 88.62 169 PHE A CA 1
ATOM 1391 C C . PHE A 1 169 ? -0.222 0.986 10.850 1.00 88.62 169 PHE A C 1
ATOM 1393 O O . PHE A 1 169 ? -0.868 1.182 11.873 1.00 88.62 169 PHE A O 1
ATOM 1400 N N . ASP A 1 170 ? 0.737 0.061 10.786 1.00 87.44 170 ASP A N 1
ATOM 1401 C CA . ASP A 1 170 ? 1.149 -0.781 11.911 1.00 87.44 170 ASP A CA 1
ATOM 1402 C C . ASP A 1 170 ? 1.695 0.047 13.079 1.00 87.44 170 ASP A C 1
ATOM 1404 O O . ASP A 1 170 ? 1.2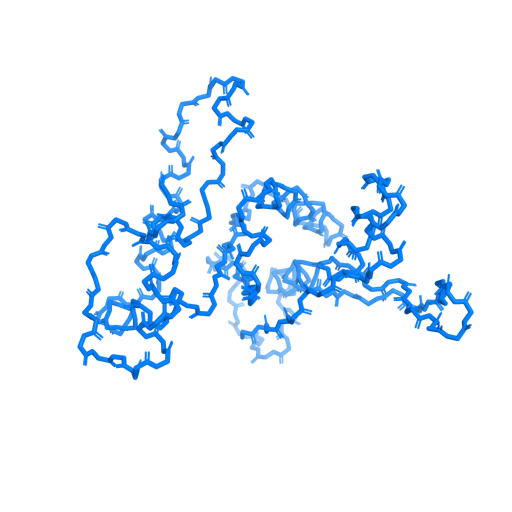72 -0.132 14.222 1.00 87.44 170 ASP A O 1
ATOM 1408 N N . GLN A 1 171 ? 2.605 0.984 12.791 1.00 85.00 171 GLN A N 1
ATOM 1409 C CA . GLN A 1 171 ? 3.159 1.890 13.799 1.00 85.00 171 GLN A CA 1
ATOM 1410 C C . GLN A 1 171 ? 2.067 2.770 14.398 1.00 85.00 171 GLN A C 1
ATOM 1412 O O . GLN A 1 171 ? 1.999 2.915 15.615 1.00 85.00 171 GLN A O 1
ATOM 1417 N N . TYR A 1 172 ? 1.172 3.300 13.567 1.00 89.12 172 TYR A N 1
ATOM 1418 C CA . TYR A 1 172 ? 0.023 4.060 14.041 1.00 89.12 172 TYR A CA 1
ATOM 1419 C C . TYR A 1 172 ? -0.878 3.232 14.975 1.00 89.12 172 TYR A C 1
ATOM 1421 O O . TYR A 1 172 ? -1.224 3.685 16.063 1.00 89.12 172 TYR A O 1
ATOM 1429 N N . MET A 1 173 ? -1.221 1.997 14.598 1.00 92.00 173 MET A N 1
ATOM 1430 C CA . MET A 1 173 ? -2.107 1.142 15.393 1.00 92.00 173 MET A CA 1
ATOM 1431 C C . MET A 1 173 ? -1.485 0.685 16.721 1.00 92.00 173 MET A C 1
ATOM 1433 O O . MET A 1 173 ? -2.226 0.323 17.637 1.00 92.00 173 MET A O 1
ATOM 1437 N N . SER A 1 174 ? -0.156 0.756 16.865 1.00 88.81 174 SER A N 1
ATOM 1438 C CA . SER A 1 174 ? 0.559 0.388 18.097 1.00 88.81 174 SER A CA 1
ATOM 1439 C C . SER A 1 174 ? 0.133 1.191 19.333 1.00 88.81 174 SER A C 1
ATOM 1441 O O . SER A 1 174 ? 0.284 0.707 20.453 1.00 88.81 174 SER A O 1
ATOM 1443 N N . GLN A 1 175 ? -0.481 2.366 19.142 1.00 88.56 175 GLN A N 1
ATOM 1444 C CA . GLN A 1 175 ? -1.033 3.181 20.228 1.00 88.56 175 GLN A CA 1
ATOM 1445 C C . GLN A 1 175 ? -2.281 2.574 20.891 1.00 88.56 175 GLN A C 1
ATOM 1447 O O . GLN A 1 175 ? -2.659 2.985 21.988 1.00 88.56 175 GLN A O 1
ATOM 1452 N N . TYR A 1 176 ? -2.954 1.623 20.234 1.00 89.62 176 TYR A N 1
ATOM 1453 C CA . TYR A 1 176 ? -4.143 0.976 20.781 1.00 89.62 176 TYR A CA 1
ATOM 1454 C C . TYR A 1 176 ? -3.773 -0.317 21.520 1.00 89.62 176 TYR A C 1
ATOM 1456 O O . TYR A 1 176 ? -2.904 -1.070 21.069 1.00 89.62 176 TYR A O 1
ATOM 1464 N N . PRO A 1 177 ? -4.456 -0.635 22.635 1.00 85.69 177 PRO A N 1
ATOM 1465 C CA . PRO A 1 177 ? -4.235 -1.891 23.336 1.00 85.69 177 PRO A CA 1
ATOM 1466 C C . PRO A 1 177 ? -4.766 -3.080 22.522 1.00 85.69 177 PRO A C 1
ATOM 1468 O O . PRO A 1 177 ? -5.809 -2.990 21.870 1.00 85.69 177 PRO A O 1
ATOM 1471 N N . PHE A 1 178 ? -4.089 -4.222 22.628 1.00 83.00 178 PHE A N 1
ATOM 1472 C CA . PHE A 1 178 ? -4.557 -5.512 22.119 1.00 83.00 178 PHE A CA 1
ATOM 1473 C C . PHE A 1 178 ? -4.437 -6.593 23.198 1.00 83.00 178 PHE A C 1
ATOM 1475 O O . PHE A 1 178 ? -3.629 -6.477 24.119 1.00 83.00 178 PHE A O 1
ATOM 1482 N N . LYS A 1 179 ? -5.263 -7.641 23.108 1.00 75.44 179 LYS A N 1
ATOM 1483 C CA . LYS A 1 179 ? -5.261 -8.751 24.070 1.00 75.44 179 LYS A CA 1
ATOM 1484 C C . LYS A 1 179 ? -4.369 -9.874 23.556 1.00 75.44 179 LYS A C 1
ATOM 1486 O O . LYS A 1 179 ? -4.653 -10.431 22.506 1.00 75.44 179 LYS A O 1
ATOM 1491 N N . LEU A 1 180 ? -3.312 -10.212 24.291 1.00 67.81 180 LEU A N 1
ATOM 1492 C CA . LEU A 1 180 ? -2.409 -11.317 23.935 1.00 67.81 180 LEU A CA 1
ATOM 1493 C C . LEU A 1 180 ? -3.069 -12.693 24.107 1.00 67.81 180 LEU A C 1
ATOM 1495 O O . LEU A 1 180 ? -2.810 -13.603 23.331 1.00 67.81 180 LEU A O 1
ATOM 1499 N N . GLU A 1 181 ? -3.974 -12.803 25.079 1.00 65.06 181 GLU A N 1
ATOM 1500 C CA . GLU A 1 181 ? -4.679 -14.034 25.472 1.00 65.06 181 GLU A CA 1
ATOM 1501 C C . GLU A 1 181 ? -5.532 -14.653 24.353 1.00 65.06 181 GLU A C 1
ATOM 1503 O O . GLU A 1 181 ? -5.942 -15.804 24.445 1.00 65.06 181 GLU A O 1
ATOM 1508 N N . THR A 1 182 ? -5.826 -13.891 23.298 1.00 63.16 182 THR A N 1
ATOM 1509 C CA . THR A 1 182 ? -6.623 -14.353 22.156 1.00 63.16 182 THR A CA 1
ATOM 1510 C C . THR A 1 182 ? -5.793 -14.993 21.040 1.00 63.16 182 THR A C 1
ATOM 1512 O O . THR A 1 182 ? -6.367 -15.383 20.024 1.00 63.16 182 THR A O 1
ATOM 1515 N N . PHE A 1 183 ? -4.468 -15.097 21.189 1.00 66.94 183 PHE A N 1
ATOM 1516 C CA . PHE A 1 183 ? -3.567 -15.632 20.162 1.00 66.94 183 PHE A CA 1
ATOM 1517 C C . PHE A 1 183 ? -2.983 -16.996 20.552 1.00 66.94 183 PHE A C 1
ATOM 1519 O O . PHE A 1 183 ? -2.809 -17.294 21.729 1.00 66.94 183 PHE A O 1
ATOM 1526 N N . GLY A 1 184 ? -2.671 -17.827 19.551 1.00 69.88 184 GLY A N 1
ATOM 1527 C CA . GLY A 1 184 ? -1.922 -19.071 19.762 1.00 69.88 184 GLY A CA 1
ATOM 1528 C C . GLY A 1 184 ? -0.459 -18.803 20.135 1.00 69.88 184 GLY A C 1
ATOM 1529 O O . GLY A 1 184 ? 0.078 -17.746 19.800 1.00 69.88 184 GLY A O 1
ATOM 1530 N N . GLU A 1 185 ? 0.192 -19.766 20.795 1.00 71.88 185 GLU A N 1
ATOM 1531 C CA . GLU A 1 185 ? 1.563 -19.633 21.326 1.00 71.88 185 GLU A CA 1
ATOM 1532 C C . GLU A 1 185 ? 2.598 -19.209 20.267 1.00 71.88 185 GLU A C 1
ATOM 1534 O O . GLU A 1 185 ? 3.482 -18.401 20.554 1.00 71.88 185 GLU A O 1
ATOM 1539 N N . GLU A 1 186 ? 2.459 -19.671 19.020 1.00 65.81 186 GLU A N 1
ATOM 1540 C CA . GLU A 1 186 ? 3.354 -19.298 17.911 1.00 65.81 186 GLU A CA 1
ATOM 1541 C C . GLU A 1 186 ? 3.264 -17.800 17.576 1.00 65.81 186 GLU A C 1
ATOM 1543 O O . GLU A 1 186 ? 4.282 -17.120 17.457 1.00 65.81 186 GLU A O 1
ATOM 1548 N N . ILE A 1 187 ? 2.041 -17.261 17.509 1.00 69.38 187 ILE A N 1
ATOM 1549 C CA . ILE A 1 187 ? 1.795 -15.836 17.253 1.00 69.38 187 ILE A CA 1
ATOM 1550 C C . ILE A 1 187 ? 2.285 -15.002 18.439 1.00 69.38 187 ILE A C 1
ATOM 1552 O O . ILE A 1 187 ? 2.887 -13.953 18.239 1.00 69.38 187 ILE A O 1
ATOM 1556 N N . ILE A 1 188 ? 2.067 -15.462 19.675 1.00 70.56 188 ILE A N 1
ATOM 1557 C CA . ILE A 1 188 ? 2.581 -14.787 20.876 1.00 70.56 188 ILE A CA 1
ATOM 1558 C C . ILE A 1 188 ? 4.110 -14.698 20.834 1.00 70.56 188 ILE A C 1
ATOM 1560 O O . ILE A 1 188 ? 4.663 -13.635 21.107 1.00 70.56 188 ILE A O 1
ATOM 1564 N N . THR A 1 189 ? 4.790 -15.775 20.445 1.00 71.31 189 THR A N 1
ATOM 1565 C CA . THR A 1 189 ? 6.256 -15.799 20.336 1.00 71.31 189 THR A CA 1
ATOM 1566 C C . THR A 1 189 ? 6.765 -14.760 19.331 1.00 71.31 189 THR A C 1
ATOM 1568 O O . THR A 1 189 ? 7.665 -13.982 19.647 1.00 71.31 189 THR A O 1
ATOM 1571 N N . GLU A 1 190 ? 6.152 -14.682 18.147 1.00 69.38 190 GLU A N 1
ATOM 1572 C CA . GLU A 1 190 ? 6.508 -13.688 17.123 1.00 69.38 190 GLU A CA 1
ATOM 1573 C C . GLU A 1 190 ? 6.202 -12.248 17.584 1.00 69.38 190 GLU A C 1
ATOM 1575 O O . GLU A 1 190 ? 7.009 -11.339 17.393 1.00 69.38 190 GLU A O 1
ATOM 1580 N N . LEU A 1 191 ? 5.081 -12.045 18.284 1.00 67.69 191 LEU A N 1
ATOM 1581 C CA . LEU A 1 191 ? 4.699 -10.762 18.883 1.00 67.69 191 LEU A CA 1
ATOM 1582 C C . LEU A 1 191 ? 5.689 -10.267 19.946 1.00 67.69 191 LEU A C 1
ATOM 1584 O O . LEU A 1 191 ? 5.881 -9.057 20.083 1.00 67.69 191 LEU A O 1
ATOM 1588 N N . MET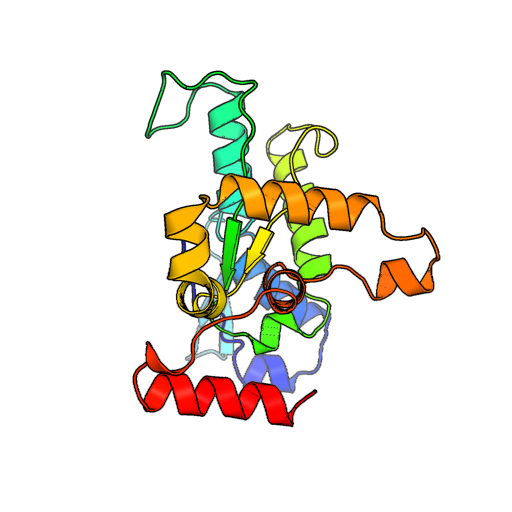 A 1 192 ? 6.266 -11.182 20.727 1.00 70.06 192 MET A N 1
ATOM 1589 C CA . MET A 1 192 ? 7.249 -10.854 21.759 1.00 70.06 192 MET A CA 1
ATOM 1590 C C . MET A 1 192 ? 8.622 -10.543 21.156 1.00 70.06 192 MET A C 1
ATOM 1592 O O . MET A 1 192 ? 9.260 -9.595 21.599 1.00 70.06 192 MET A O 1
ATOM 1596 N N . ALA A 1 193 ? 9.029 -11.240 20.092 1.00 67.06 193 ALA A N 1
ATOM 1597 C CA . ALA A 1 193 ? 10.279 -10.951 19.385 1.00 67.06 193 ALA A CA 1
ATOM 1598 C C . ALA A 1 193 ? 10.320 -9.534 18.769 1.00 67.06 193 ALA A C 1
ATOM 1600 O O . ALA A 1 193 ? 11.383 -8.918 18.694 1.00 67.06 193 ALA A O 1
ATOM 1601 N N . ASP A 1 194 ? 9.169 -8.987 18.363 1.00 58.47 194 ASP A N 1
ATOM 1602 C CA . ASP A 1 194 ? 9.054 -7.602 17.879 1.00 58.47 194 ASP A CA 1
ATOM 1603 C C . ASP A 1 194 ? 9.210 -6.553 19.003 1.00 58.47 194 ASP A C 1
ATOM 1605 O O . ASP A 1 194 ? 9.586 -5.415 18.723 1.00 58.47 194 ASP A O 1
ATOM 1609 N N . ARG A 1 195 ? 8.927 -6.903 20.269 1.00 58.12 195 ARG A N 1
ATOM 1610 C CA . ARG A 1 195 ? 9.064 -5.986 21.420 1.00 58.12 195 ARG A CA 1
ATOM 1611 C C . ARG A 1 195 ? 10.511 -5.778 21.853 1.00 58.12 195 ARG A C 1
ATOM 1613 O O . ARG A 1 195 ? 10.835 -4.687 22.302 1.00 58.12 195 ARG A O 1
ATOM 1620 N N . ASP A 1 196 ? 11.355 -6.793 21.703 1.00 43.56 196 ASP A N 1
ATOM 1621 C CA . ASP A 1 196 ? 12.754 -6.744 22.145 1.00 43.56 196 ASP A CA 1
ATOM 1622 C C . ASP A 1 196 ? 13.673 -5.985 21.161 1.00 43.56 196 ASP A C 1
ATOM 1624 O O . ASP A 1 196 ? 14.849 -5.773 21.447 1.00 43.56 196 ASP A O 1
ATOM 1628 N N . ASN A 1 197 ? 13.144 -5.564 20.003 1.00 41.06 197 ASN A N 1
ATOM 1629 C CA . ASN A 1 197 ? 13.873 -4.872 18.931 1.00 41.06 197 ASN A CA 1
ATOM 1630 C C . ASN A 1 197 ? 13.511 -3.372 18.779 1.00 41.06 197 ASN A C 1
ATOM 1632 O O . ASN A 1 197 ? 13.861 -2.771 17.759 1.00 41.06 197 ASN A O 1
ATOM 1636 N N . GLN A 1 198 ? 12.806 -2.773 19.749 1.00 36.09 198 GLN A N 1
ATOM 1637 C CA . GLN A 1 198 ? 12.522 -1.326 19.837 1.00 36.09 198 GLN A CA 1
ATOM 1638 C C . GLN A 1 198 ? 13.336 -0.670 20.951 1.00 36.09 198 GLN A C 1
ATOM 1640 O O . GLN A 1 198 ? 13.763 0.487 20.739 1.00 36.09 198 GLN A O 1
#

pLDDT: mean 81.15, std 15.23, range [36.09, 96.62]

Mean predicted aligned error: 8.78 Å

Organism: Porphyromonas cangingivalis (NCBI:txid36874)

Radius of gyration: 18.29 Å; Cα contacts (8 Å, |Δi|>4): 218; chains: 1; bounding box: 49×41×46 Å

Foldseek 3Di:
DDEDEQDDDPVQVVVVDPVSVVVSCCCAAAWPQWDADPVVRDTHGDDIDGDHLLVLLVQLLCLLVLNNPVDSPRDNLDADAAEGEYADCVCVQPCNLVVSQVSSLVSNVVSVHDSVSHDTYQYYYPLLCVQCVVVCVVPNPVVLSVVLSVVVVPFDDDPVCVSRDPHHSSNVCVVDHGDLVVDDPVSSVVVVVVVVVD

Solvent-accessible surface area (backbone atoms only — not comparable to full-atom values): 11742 Å² total; per-residue (Å²): 138,69,79,55,84,79,78,82,56,66,75,59,60,70,66,71,43,66,68,62,50,49,52,54,47,40,36,66,37,31,37,29,42,56,44,80,36,80,91,74,77,41,75,45,76,49,79,76,38,67,28,57,43,29,37,48,28,51,50,53,43,24,36,57,66,51,62,26,91,90,52,70,81,54,64,55,83,61,91,62,85,45,70,48,44,39,68,52,62,79,56,65,78,60,70,38,53,54,52,49,44,52,54,31,42,53,32,23,44,76,66,73,43,65,54,88,83,50,64,73,70,40,44,34,38,61,62,50,55,62,57,41,39,70,55,39,70,75,61,39,60,67,54,57,53,52,53,48,53,54,55,65,71,69,58,72,93,42,79,69,48,67,74,70,63,61,74,39,51,46,63,61,53,63,80,54,90,65,71,70,88,82,52,56,72,69,58,48,53,56,58,51,60,61,61,80,74,114

Secondary structure (DSSP, 8-state):
--EE-----HHHHHT--HHHHHHHHHHHHTEEEEEEETTTTEEEEEEEEE-HHHHHHHHHHHHHTT--TT-TT--TT-----EEEES-GGGTSSSHHHHHHHHHHHHHHHTT--TTTSPPPEEE-HHHHHHTHHHHHHHHHHHHHHHHHHHHHTS---HHHHHH----HHHHHTTS---GGGS-HHHHHHHHHTTTT-